Protein AF-A0A0M0JZP9-F1 (afdb_monomer)

Nearest PDB structures (foldseek):
  4ap5-assembly1_B  TM=8.165E-01  e=2.211E-08  Homo sapiens
  5foe-assembly2_B  TM=8.211E-01  e=1.640E-07  Caenorhabditis elegans
  5foe-assembly1_A  TM=8.297E-01  e=2.628E-07  Caenorhabditis elegans
  8ay1-assembly1_B  TM=7.987E-01  e=5.331E-07  Caenorhabditis elegans
  8ay1-assembly1_A  TM=7.915E-01  e=1.217E-06  Caenorhabditis elegans

Structure (mmCIF, N/CA/C/O backbone):
data_AF-A0A0M0JZP9-F1
#
_entry.id   AF-A0A0M0JZP9-F1
#
loop_
_atom_site.group_PDB
_atom_site.id
_atom_site.type_symbol
_atom_site.label_atom_id
_atom_site.label_alt_id
_atom_site.label_comp_id
_atom_site.label_asym_id
_atom_site.label_entity_id
_atom_site.label_seq_id
_atom_site.pdbx_PDB_ins_code
_atom_site.Cartn_x
_atom_site.Cartn_y
_atom_site.Cartn_z
_atom_site.occupancy
_atom_site.B_iso_or_equiv
_atom_site.auth_seq_id
_atom_site.auth_comp_id
_atom_site.auth_asym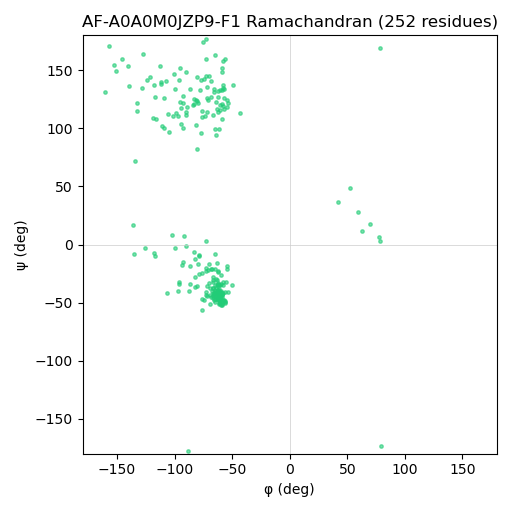_id
_atom_site.auth_atom_id
_atom_site.pdbx_PDB_model_num
ATOM 1 N N . MET A 1 1 ? 23.031 -32.223 2.947 1.00 37.47 1 MET A N 1
ATOM 2 C CA . MET A 1 1 ? 22.361 -30.912 3.063 1.00 37.47 1 MET A CA 1
ATOM 3 C C . MET A 1 1 ? 23.431 -29.845 2.935 1.00 37.47 1 MET A C 1
ATOM 5 O O . MET A 1 1 ? 24.138 -29.594 3.901 1.00 37.47 1 MET A O 1
ATOM 9 N N . GLY A 1 2 ? 23.662 -29.349 1.719 1.00 40.22 2 GLY A N 1
ATOM 10 C CA . GLY A 1 2 ? 24.644 -28.291 1.484 1.00 40.22 2 GLY A CA 1
ATOM 11 C C . GLY A 1 2 ? 24.007 -26.953 1.821 1.00 40.22 2 GLY A C 1
ATOM 12 O O . GLY A 1 2 ? 22.941 -26.652 1.296 1.00 40.22 2 GLY A O 1
ATOM 13 N N . ALA A 1 3 ? 24.622 -26.188 2.720 1.00 44.50 3 ALA A N 1
ATOM 14 C CA . ALA A 1 3 ? 24.249 -24.799 2.924 1.00 44.50 3 ALA A CA 1
ATOM 15 C C . ALA A 1 3 ? 24.463 -24.061 1.596 1.00 44.50 3 ALA A C 1
ATOM 17 O O . ALA A 1 3 ? 25.593 -24.004 1.105 1.00 44.50 3 ALA A O 1
ATOM 18 N N . GLU A 1 4 ? 23.393 -23.546 0.991 1.00 45.16 4 GLU A N 1
ATOM 19 C CA . GLU A 1 4 ? 23.525 -22.589 -0.102 1.00 45.16 4 GLU A CA 1
ATOM 20 C C . GLU A 1 4 ? 24.297 -21.390 0.447 1.00 45.16 4 GLU A C 1
ATOM 22 O O . GLU A 1 4 ? 23.814 -20.639 1.295 1.00 45.16 4 GLU A O 1
ATOM 27 N N . LEU A 1 5 ? 25.552 -21.262 0.017 1.00 46.66 5 LEU A N 1
ATOM 28 C CA . LEU A 1 5 ? 26.384 -20.104 0.297 1.00 46.66 5 LEU A CA 1
ATOM 29 C C . LEU A 1 5 ? 25.731 -18.906 -0.391 1.00 46.66 5 LEU A C 1
ATOM 31 O O . LEU A 1 5 ? 25.952 -18.657 -1.575 1.00 46.66 5 LEU A O 1
ATOM 35 N N . GLN A 1 6 ? 24.906 -18.175 0.355 1.00 45.84 6 GLN A N 1
ATOM 36 C CA . GLN A 1 6 ? 24.329 -16.928 -0.112 1.00 45.84 6 GLN A CA 1
ATOM 37 C C . GLN A 1 6 ? 25.470 -15.923 -0.307 1.00 45.84 6 GLN A C 1
ATOM 39 O O . GLN A 1 6 ? 25.984 -15.331 0.641 1.00 45.84 6 GLN A O 1
ATOM 44 N N . ARG A 1 7 ? 25.907 -15.759 -1.556 1.00 53.06 7 ARG A N 1
ATOM 45 C CA . ARG A 1 7 ? 26.827 -14.696 -1.957 1.00 53.06 7 ARG A CA 1
ATOM 46 C C . ARG A 1 7 ? 25.996 -13.492 -2.377 1.00 53.06 7 ARG A C 1
ATOM 48 O O . ARG A 1 7 ? 25.306 -13.543 -3.389 1.00 53.06 7 ARG A O 1
ATOM 55 N N . SER A 1 8 ? 26.059 -12.424 -1.590 1.00 51.00 8 SER A N 1
ATOM 56 C CA . SER A 1 8 ? 25.568 -11.111 -2.008 1.00 51.00 8 SER A CA 1
ATOM 57 C C . SER A 1 8 ? 26.682 -10.391 -2.759 1.00 51.00 8 SER A C 1
ATOM 59 O O . SER A 1 8 ? 27.829 -10.395 -2.308 1.00 51.00 8 SER A O 1
ATOM 61 N N . LEU A 1 9 ? 26.358 -9.801 -3.906 1.00 60.09 9 LEU A N 1
ATOM 62 C CA . LEU A 1 9 ? 27.294 -9.030 -4.709 1.00 60.09 9 LEU A CA 1
ATOM 63 C C . LEU A 1 9 ? 26.637 -7.710 -5.116 1.00 60.09 9 LEU A C 1
ATOM 65 O O . LEU A 1 9 ? 25.582 -7.699 -5.748 1.00 60.09 9 LEU A O 1
ATOM 69 N N . THR A 1 10 ? 27.274 -6.605 -4.736 1.00 60.38 10 THR A N 1
ATOM 70 C CA . THR A 1 10 ? 26.847 -5.252 -5.096 1.00 60.38 10 THR A CA 1
ATOM 71 C C . THR A 1 10 ? 27.566 -4.827 -6.368 1.00 60.38 10 THR A C 1
ATOM 73 O O . THR A 1 10 ? 28.789 -4.920 -6.455 1.00 60.38 10 THR A O 1
ATOM 76 N N . LEU A 1 11 ? 26.797 -4.371 -7.354 1.00 65.88 11 LEU A N 1
ATOM 77 C CA . LEU A 1 11 ? 27.301 -3.842 -8.615 1.00 65.88 11 LEU A CA 1
ATOM 78 C C . LEU A 1 11 ? 27.071 -2.334 -8.660 1.00 65.88 11 LEU A C 1
ATOM 80 O O . LEU A 1 11 ? 25.931 -1.890 -8.553 1.00 65.88 11 LEU A O 1
ATOM 84 N N . ASP A 1 12 ? 28.128 -1.563 -8.906 1.00 72.75 12 ASP A N 1
ATOM 85 C CA . ASP A 1 12 ? 28.018 -0.106 -9.081 1.00 72.75 12 ASP A CA 1
ATOM 86 C C . ASP A 1 12 ? 27.380 0.272 -10.431 1.00 72.75 12 ASP A C 1
ATOM 88 O O . ASP A 1 12 ? 26.882 1.381 -10.617 1.00 72.75 12 ASP A O 1
ATOM 92 N N . ARG A 1 13 ? 27.394 -0.657 -11.399 1.00 65.75 13 ARG A N 1
ATOM 93 C CA . ARG A 1 13 ? 26.749 -0.529 -12.712 1.00 65.75 13 ARG A CA 1
ATOM 94 C C . ARG A 1 13 ? 26.360 -1.902 -13.278 1.00 65.75 13 ARG A C 1
ATOM 96 O O . ARG A 1 13 ? 27.025 -2.887 -12.956 1.00 65.75 13 ARG A O 1
ATOM 103 N N . PRO A 1 14 ? 25.348 -1.989 -14.163 1.00 64.06 14 PRO A N 1
ATOM 104 C CA . PRO A 1 14 ? 25.022 -3.234 -14.854 1.00 64.06 14 PRO A CA 1
ATOM 105 C C . PRO A 1 14 ? 26.220 -3.768 -15.650 1.00 64.06 14 PRO A C 1
ATOM 107 O O . PRO A 1 14 ? 26.897 -2.997 -16.340 1.00 64.06 14 PRO A O 1
ATOM 110 N N . LEU A 1 15 ? 26.451 -5.081 -15.572 1.00 70.94 15 LEU A N 1
ATOM 111 C CA . LEU A 1 15 ? 27.464 -5.771 -16.372 1.00 70.94 15 LEU A CA 1
ATOM 112 C C . LEU A 1 15 ? 27.006 -5.846 -17.831 1.00 70.94 15 LEU A C 1
ATOM 114 O O . LEU A 1 15 ? 25.847 -6.153 -18.112 1.00 70.94 15 LEU A O 1
ATOM 118 N N . ARG A 1 16 ? 27.913 -5.566 -18.766 1.00 69.44 16 ARG A N 1
ATOM 119 C CA . ARG A 1 16 ? 27.642 -5.535 -20.205 1.00 69.44 16 ARG A CA 1
ATOM 120 C C . ARG A 1 16 ? 28.488 -6.571 -20.936 1.00 69.44 16 ARG A C 1
ATOM 122 O O . ARG A 1 16 ? 29.688 -6.395 -21.129 1.00 69.44 16 ARG A O 1
ATOM 129 N N . GLY A 1 17 ? 27.822 -7.623 -21.402 1.00 60.53 17 GLY A N 1
ATOM 130 C CA . GLY A 1 17 ? 28.430 -8.673 -22.213 1.00 60.53 17 GLY A CA 1
ATOM 131 C C . GLY A 1 17 ? 29.252 -9.691 -21.416 1.00 60.53 17 GLY A C 1
ATOM 132 O O . GLY A 1 17 ? 29.550 -9.526 -20.234 1.00 60.53 17 GLY A O 1
ATOM 133 N N . GLU A 1 18 ? 29.624 -10.766 -22.105 1.00 66.00 18 GLU A N 1
ATOM 134 C CA . GLU A 1 18 ? 30.277 -11.955 -21.542 1.00 66.00 18 GLU A CA 1
ATOM 135 C C . GLU A 1 18 ? 31.597 -11.646 -20.822 1.00 66.00 18 GLU A C 1
ATOM 137 O O . GLU A 1 18 ? 31.903 -12.242 -19.790 1.00 66.00 18 GLU A O 1
ATOM 142 N N . ARG A 1 19 ? 32.356 -10.660 -21.318 1.00 75.38 19 ARG A N 1
ATOM 143 C CA . ARG A 1 19 ? 33.648 -10.262 -20.745 1.00 75.38 19 ARG A CA 1
ATOM 144 C C . ARG A 1 19 ? 33.516 -9.688 -19.334 1.00 75.38 19 ARG A C 1
ATOM 146 O O . ARG A 1 19 ? 34.314 -10.033 -18.468 1.00 75.38 19 ARG A O 1
ATOM 153 N N . GLU A 1 20 ? 32.537 -8.811 -19.103 1.00 79.62 20 GLU A N 1
ATOM 154 C CA . GLU A 1 20 ? 32.333 -8.197 -17.783 1.00 79.62 20 GLU A CA 1
ATOM 155 C C . GLU A 1 20 ? 31.769 -9.211 -16.777 1.00 79.62 20 GLU A C 1
ATOM 157 O O . GLU A 1 20 ? 32.167 -9.211 -15.614 1.00 79.62 20 GLU A O 1
ATOM 162 N N . ILE A 1 21 ? 30.906 -10.123 -17.237 1.00 71.44 21 I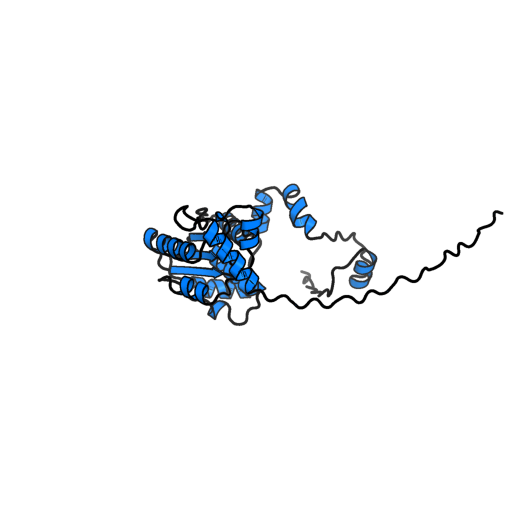LE A N 1
ATOM 163 C CA . ILE A 1 21 ? 30.366 -11.223 -16.425 1.00 71.44 21 ILE A CA 1
ATOM 164 C C . ILE A 1 21 ? 31.490 -12.180 -16.009 1.00 71.44 21 ILE A C 1
ATOM 166 O O . ILE A 1 21 ? 31.641 -12.473 -14.822 1.00 71.44 21 ILE A O 1
ATOM 170 N N . SER A 1 22 ? 32.322 -12.610 -16.959 1.00 72.88 22 SER A N 1
ATOM 171 C CA . SER A 1 22 ? 33.405 -13.568 -16.702 1.00 72.88 22 SER A CA 1
ATOM 172 C C . SER A 1 22 ? 34.496 -12.994 -15.795 1.00 72.88 22 SER A C 1
ATOM 174 O O . SER A 1 22 ? 35.078 -13.710 -14.985 1.00 72.88 22 SER A O 1
ATOM 176 N N . ALA A 1 23 ? 34.755 -11.684 -15.873 1.00 76.81 23 ALA A N 1
ATOM 177 C CA . ALA A 1 23 ? 35.702 -11.015 -14.981 1.00 76.81 23 ALA A CA 1
ATOM 178 C C . ALA A 1 23 ? 35.261 -11.046 -13.507 1.00 76.81 23 ALA A C 1
ATOM 180 O O . ALA A 1 23 ? 36.110 -11.052 -12.617 1.00 76.81 23 ALA A O 1
ATOM 181 N N . LEU A 1 24 ? 33.950 -11.067 -13.245 1.00 74.31 24 LEU A N 1
ATOM 182 C CA . LEU A 1 24 ? 33.404 -10.992 -11.892 1.00 74.31 24 LEU A CA 1
ATOM 183 C C . LEU A 1 24 ? 33.048 -12.361 -11.304 1.00 74.31 24 LEU A C 1
ATOM 185 O O . LEU A 1 24 ? 33.283 -12.611 -10.123 1.00 74.31 24 LEU A O 1
ATOM 189 N N . PHE A 1 25 ? 32.486 -13.246 -12.125 1.00 70.62 25 PHE A N 1
ATOM 190 C CA . PHE A 1 25 ? 32.030 -14.572 -11.704 1.00 70.62 25 PHE A CA 1
ATOM 191 C C . PHE A 1 25 ? 33.028 -15.691 -12.037 1.00 70.62 25 PHE A C 1
ATOM 193 O O . PHE A 1 25 ? 32.817 -16.836 -11.634 1.00 70.62 25 PHE A O 1
ATOM 200 N N . GLY A 1 26 ? 34.136 -15.360 -12.708 1.00 70.19 26 GLY A N 1
ATOM 201 C CA . GLY A 1 26 ? 35.088 -16.324 -13.245 1.00 70.19 26 GLY A CA 1
ATOM 202 C C . GLY A 1 26 ? 34.607 -16.932 -14.562 1.00 70.19 26 GLY A C 1
ATOM 203 O O . GLY A 1 26 ? 33.600 -16.516 -15.129 1.00 70.19 26 GLY A O 1
ATOM 204 N N . ASP A 1 27 ? 35.348 -17.927 -15.043 1.00 66.88 27 ASP A N 1
ATOM 205 C CA . ASP A 1 27 ? 35.034 -18.668 -16.264 1.00 66.88 27 ASP A CA 1
ATOM 206 C C . ASP A 1 27 ? 33.675 -19.367 -16.100 1.00 66.88 27 ASP A C 1
ATOM 208 O O . ASP A 1 27 ? 33.560 -20.388 -15.405 1.00 66.88 27 ASP A O 1
ATOM 212 N N . VAL A 1 28 ? 32.608 -18.774 -16.650 1.00 61.81 28 VAL A N 1
ATOM 213 C CA . VAL A 1 28 ? 31.267 -19.312 -16.444 1.00 61.81 28 VAL A CA 1
ATOM 214 C C . VAL A 1 28 ? 31.089 -20.523 -17.350 1.00 61.81 28 VAL A C 1
ATOM 216 O O . VAL A 1 28 ? 30.738 -20.422 -18.518 1.00 61.81 28 VAL A O 1
ATOM 219 N N . ARG A 1 29 ? 31.318 -21.711 -16.790 1.00 60.12 29 ARG A N 1
ATOM 220 C CA . ARG A 1 29 ? 31.205 -22.992 -17.511 1.00 60.12 29 ARG A CA 1
ATOM 221 C C . ARG A 1 29 ? 29.785 -23.329 -17.983 1.00 60.12 29 ARG A C 1
ATOM 223 O O . ARG A 1 29 ? 29.600 -24.329 -18.671 1.00 60.12 29 ARG A O 1
ATOM 230 N N . GLN A 1 30 ? 28.787 -22.549 -17.576 1.00 58.19 30 GLN A N 1
ATOM 231 C CA . GLN A 1 30 ? 27.392 -22.700 -17.973 1.00 58.19 30 GLN A CA 1
ATOM 232 C C . GLN A 1 30 ? 26.904 -21.389 -18.598 1.00 58.19 30 GLN A C 1
ATOM 234 O O . GLN A 1 30 ? 27.276 -20.322 -18.112 1.00 58.19 30 GLN A O 1
ATOM 239 N N . PRO A 1 31 ? 26.075 -21.440 -19.653 1.00 62.28 31 PRO A N 1
ATOM 240 C CA . PRO A 1 31 ? 25.566 -20.234 -20.292 1.00 62.28 31 PRO A CA 1
ATOM 241 C C . PRO A 1 31 ? 24.757 -19.395 -19.289 1.00 62.28 31 PRO A C 1
ATOM 243 O O . PRO A 1 31 ? 23.755 -19.862 -18.747 1.00 62.28 31 PRO A O 1
ATOM 246 N N . VAL A 1 32 ? 25.190 -18.153 -19.043 1.00 63.72 32 VAL A N 1
ATOM 247 C CA . VAL A 1 32 ? 24.439 -17.175 -18.238 1.00 63.72 32 VAL A CA 1
ATOM 248 C C . VAL A 1 32 ? 23.509 -16.404 -19.154 1.00 63.72 32 VAL A C 1
ATOM 250 O O . VAL A 1 32 ? 23.963 -15.676 -20.036 1.00 63.72 32 VAL A O 1
ATOM 253 N N . LEU A 1 33 ? 22.206 -16.508 -18.908 1.00 64.81 33 LEU A N 1
ATOM 254 C CA . LEU A 1 33 ? 21.232 -15.619 -19.522 1.00 64.81 33 LEU A CA 1
ATOM 255 C C . LEU A 1 33 ? 20.991 -14.429 -18.587 1.00 64.81 33 LEU A C 1
ATOM 257 O O . LEU A 1 33 ? 20.268 -14.535 -17.599 1.00 64.81 33 LEU A O 1
ATOM 261 N N . ALA A 1 34 ? 21.625 -13.298 -18.891 1.00 65.19 34 ALA A N 1
ATOM 262 C CA . ALA A 1 34 ? 21.358 -12.030 -18.223 1.00 65.19 34 ALA A CA 1
ATOM 263 C C . ALA A 1 34 ? 20.256 -11.290 -18.987 1.00 65.19 34 ALA A C 1
ATOM 265 O O . ALA A 1 34 ? 20.443 -10.902 -20.140 1.00 65.19 34 ALA A O 1
ATOM 266 N N . LEU A 1 35 ? 19.103 -11.121 -18.348 1.00 68.88 35 LEU A N 1
ATOM 267 C CA . LEU A 1 35 ? 17.942 -10.444 -18.920 1.00 68.88 35 LEU A CA 1
ATOM 268 C C . LEU A 1 35 ? 17.777 -9.085 -18.251 1.00 68.88 35 LEU A C 1
ATOM 270 O O . LEU A 1 35 ? 17.993 -8.944 -17.046 1.00 68.88 35 LEU A O 1
ATOM 274 N N . ASP A 1 36 ? 17.409 -8.084 -19.038 1.00 68.31 36 ASP A N 1
ATOM 275 C CA . ASP A 1 36 ? 17.115 -6.752 -18.533 1.00 68.31 36 ASP A CA 1
ATOM 276 C C . ASP A 1 36 ? 15.635 -6.626 -18.123 1.00 68.31 36 ASP A C 1
ATOM 278 O O . ASP A 1 36 ? 14.837 -7.566 -18.200 1.00 68.31 36 ASP A O 1
ATOM 282 N N . HIS A 1 37 ? 15.246 -5.429 -17.684 1.00 64.44 37 HIS A N 1
ATOM 283 C CA . HIS A 1 37 ? 13.864 -5.138 -17.302 1.00 64.44 37 HIS A CA 1
ATOM 284 C C . HIS A 1 37 ? 12.871 -5.360 -18.461 1.00 64.44 37 HIS A C 1
ATOM 286 O O . HIS A 1 37 ? 11.701 -5.665 -18.217 1.00 64.44 37 HIS A O 1
ATOM 292 N N . THR A 1 38 ? 13.317 -5.241 -19.712 1.00 62.81 38 THR A N 1
ATOM 293 C CA . THR A 1 38 ? 12.478 -5.402 -20.905 1.00 62.81 38 THR A CA 1
ATOM 294 C C . THR A 1 38 ? 11.910 -6.815 -20.997 1.00 62.81 38 THR A C 1
ATOM 296 O O . THR A 1 38 ? 10.752 -6.995 -21.372 1.00 62.81 38 THR A O 1
ATOM 299 N N . PHE A 1 39 ? 12.672 -7.827 -20.572 1.00 69.62 39 PHE A N 1
ATOM 300 C CA . PHE A 1 39 ? 12.158 -9.193 -20.493 1.00 69.62 39 PHE A CA 1
ATOM 301 C C . PHE A 1 39 ? 10.966 -9.298 -19.530 1.00 69.62 39 PHE A C 1
ATOM 303 O O . PHE A 1 39 ? 9.935 -9.874 -19.878 1.00 69.62 39 PHE A O 1
ATOM 310 N N . ASN A 1 40 ? 11.067 -8.686 -18.347 1.00 65.06 40 ASN A N 1
ATOM 311 C CA . ASN A 1 40 ? 9.998 -8.726 -17.347 1.00 65.06 40 ASN A CA 1
ATOM 312 C C . ASN A 1 40 ? 8.720 -8.011 -17.810 1.00 65.06 40 ASN A C 1
ATOM 314 O O . ASN A 1 40 ? 7.623 -8.447 -17.468 1.00 65.06 40 ASN A O 1
ATOM 318 N N . THR A 1 41 ? 8.837 -6.923 -18.575 1.00 64.50 41 THR A N 1
ATOM 319 C CA . THR A 1 41 ? 7.670 -6.144 -19.022 1.00 64.50 41 THR A CA 1
ATOM 320 C C . THR A 1 41 ? 7.040 -6.669 -20.302 1.00 64.50 41 THR A C 1
ATOM 322 O O . THR A 1 41 ? 5.824 -6.571 -20.448 1.00 64.50 41 THR A O 1
ATOM 325 N N . VAL A 1 42 ? 7.837 -7.217 -21.221 1.00 69.19 42 VAL A N 1
ATOM 326 C CA . VAL A 1 42 ? 7.375 -7.577 -22.570 1.00 69.19 42 VAL A CA 1
ATOM 327 C C . VAL A 1 42 ? 7.225 -9.086 -22.745 1.00 69.19 42 VAL A C 1
ATOM 329 O O . VAL A 1 42 ? 6.252 -9.535 -23.344 1.00 69.19 42 VAL A O 1
ATOM 332 N N . ALA A 1 43 ? 8.165 -9.876 -22.223 1.00 69.19 43 ALA A N 1
ATOM 333 C CA . ALA A 1 43 ? 8.214 -11.318 -22.469 1.00 69.19 43 ALA A CA 1
ATOM 334 C C . ALA A 1 43 ? 7.549 -12.136 -21.355 1.00 69.19 43 ALA A C 1
ATOM 336 O O . ALA A 1 43 ? 6.904 -13.142 -21.625 1.00 69.19 43 ALA A O 1
ATOM 337 N N . LEU A 1 44 ? 7.631 -11.701 -20.097 1.00 68.75 44 LEU A N 1
ATOM 338 C CA . LEU A 1 44 ? 7.018 -12.427 -18.980 1.00 68.75 44 LEU A CA 1
ATOM 339 C C . LEU A 1 44 ? 5.512 -12.726 -19.187 1.00 68.75 44 LEU A C 1
ATOM 341 O O . LEU A 1 44 ? 5.092 -13.846 -18.886 1.00 68.75 44 LEU A O 1
ATOM 345 N N . PRO A 1 45 ? 4.691 -11.798 -19.733 1.00 69.88 45 PRO A N 1
ATOM 346 C CA . PRO A 1 45 ? 3.277 -12.065 -19.997 1.00 69.88 45 PRO A CA 1
ATOM 347 C C . PRO A 1 45 ? 3.006 -13.090 -21.107 1.00 69.88 45 PRO A C 1
ATOM 349 O O . PRO A 1 45 ? 1.902 -13.633 -21.144 1.00 69.88 45 PRO A O 1
ATOM 352 N N . SER A 1 46 ? 3.963 -13.324 -22.013 1.00 71.94 46 SER A N 1
ATOM 353 C CA . SER A 1 46 ? 3.859 -14.326 -23.083 1.00 71.94 46 SER A CA 1
ATOM 354 C C . SER A 1 46 ? 4.472 -15.676 -22.707 1.00 71.94 46 SER A C 1
ATOM 356 O O . SER A 1 46 ? 4.162 -16.675 -23.348 1.00 71.94 46 SER A O 1
ATOM 358 N N . VAL A 1 47 ? 5.318 -15.709 -21.673 1.00 75.31 47 VAL A N 1
ATOM 359 C CA . VAL A 1 47 ? 5.966 -16.926 -21.162 1.00 75.31 47 VAL A CA 1
ATOM 360 C C . VAL A 1 47 ? 5.104 -17.642 -20.127 1.00 75.31 47 VAL A C 1
ATOM 362 O O . VAL A 1 47 ? 5.043 -18.865 -20.146 1.00 75.31 47 VAL A O 1
ATOM 365 N N . PHE A 1 48 ? 4.446 -16.894 -19.242 1.00 76.19 48 PHE A N 1
ATOM 366 C CA . PHE A 1 48 ? 3.577 -17.456 -18.210 1.00 76.19 48 PHE A CA 1
ATOM 367 C C . PHE A 1 48 ? 2.130 -17.096 -18.480 1.00 76.19 48 PHE A C 1
ATOM 369 O O . PHE A 1 48 ? 1.844 -15.943 -18.809 1.00 76.19 48 PHE A O 1
ATOM 376 N N . ASP A 1 49 ? 1.209 -18.028 -18.264 1.00 82.56 49 ASP A N 1
ATOM 377 C CA . ASP A 1 49 ? -0.215 -17.717 -18.301 1.00 82.56 49 ASP A CA 1
ATOM 378 C C . ASP A 1 49 ? -0.671 -16.910 -17.064 1.00 82.56 49 ASP A C 1
ATOM 380 O O . ASP A 1 49 ? 0.101 -16.569 -16.161 1.00 82.56 49 ASP A O 1
ATOM 384 N N . ALA A 1 50 ? -1.948 -16.522 -17.031 1.00 73.94 50 ALA A N 1
ATOM 385 C CA . ALA A 1 50 ? -2.485 -15.733 -15.924 1.00 73.94 50 ALA A CA 1
ATOM 386 C C . ALA A 1 50 ? -2.452 -16.472 -14.573 1.00 73.94 50 ALA A C 1
ATOM 388 O O . ALA A 1 50 ? -2.222 -15.830 -13.545 1.00 73.94 50 ALA A O 1
ATOM 389 N N . GLY A 1 51 ? -2.658 -17.790 -14.572 1.00 76.62 51 GLY A N 1
ATOM 390 C CA . GLY A 1 51 ? -2.617 -18.628 -13.377 1.00 76.62 51 GLY A CA 1
ATOM 391 C C . GLY A 1 51 ? -1.195 -18.801 -12.852 1.00 76.62 51 GLY A C 1
ATOM 392 O O . GLY A 1 51 ? -0.953 -18.614 -11.662 1.00 76.62 51 GLY A O 1
ATOM 393 N N . GLU A 1 52 ? -0.231 -19.058 -13.732 1.00 82.38 52 GLU A N 1
ATOM 394 C CA . GLU A 1 52 ? 1.187 -19.177 -13.378 1.00 82.38 52 GLU A CA 1
ATOM 395 C C . GLU A 1 52 ? 1.740 -17.870 -12.802 1.00 82.38 52 GLU A C 1
ATOM 397 O O . GLU A 1 52 ? 2.412 -17.871 -11.767 1.00 82.38 52 GLU A O 1
ATOM 402 N N . ARG A 1 53 ? 1.387 -16.721 -13.392 1.00 77.56 53 ARG A N 1
ATOM 403 C CA . ARG A 1 53 ? 1.751 -15.410 -12.828 1.00 77.56 53 ARG A CA 1
ATOM 404 C C . ARG A 1 53 ? 1.126 -15.183 -11.454 1.00 77.56 53 ARG A C 1
ATOM 406 O O . ARG A 1 53 ? 1.785 -14.626 -10.577 1.00 77.56 53 ARG A O 1
ATOM 413 N N . ALA A 1 54 ? -0.118 -15.612 -11.244 1.00 75.62 54 ALA A N 1
ATOM 414 C CA . ALA A 1 54 ? -0.764 -15.525 -9.937 1.00 75.62 54 ALA A CA 1
ATOM 415 C C . ALA A 1 54 ? -0.060 -16.410 -8.892 1.00 75.62 54 ALA A C 1
ATOM 417 O O . ALA A 1 54 ? 0.141 -15.968 -7.760 1.00 75.62 54 ALA A O 1
ATOM 418 N N . LEU A 1 55 ? 0.388 -17.613 -9.275 1.00 80.75 55 LEU A N 1
ATOM 419 C CA . LEU A 1 55 ? 1.184 -18.491 -8.411 1.00 80.75 55 LEU A CA 1
ATOM 420 C C . LEU A 1 55 ? 2.518 -17.843 -8.024 1.00 80.75 55 LEU A C 1
ATOM 422 O O . LEU A 1 55 ? 2.851 -17.806 -6.838 1.00 80.75 55 LEU A O 1
ATOM 426 N N . LEU A 1 56 ? 3.243 -17.266 -8.986 1.00 82.00 56 LEU A N 1
ATOM 427 C CA . LEU A 1 56 ? 4.492 -16.544 -8.719 1.00 82.00 56 LEU A CA 1
ATOM 428 C C . LEU A 1 56 ? 4.270 -15.362 -7.768 1.00 82.00 56 LEU A C 1
ATOM 430 O O . LEU A 1 56 ? 5.015 -15.201 -6.803 1.00 82.00 56 LEU A O 1
ATOM 434 N N . LEU A 1 57 ? 3.211 -14.577 -7.981 1.00 79.81 57 LEU A N 1
ATOM 435 C CA . LEU A 1 57 ? 2.837 -13.497 -7.067 1.00 79.81 57 LEU A CA 1
ATOM 436 C C . LEU A 1 57 ? 2.510 -14.028 -5.665 1.00 79.81 57 LEU A C 1
ATOM 438 O O . LEU A 1 57 ? 2.979 -13.466 -4.683 1.00 79.81 57 LEU A O 1
ATOM 442 N N . SER A 1 58 ? 1.781 -15.140 -5.542 1.00 80.31 58 SER A N 1
ATOM 443 C CA . SER A 1 58 ? 1.443 -15.727 -4.233 1.00 80.31 58 SER A CA 1
ATOM 444 C C . SER A 1 58 ? 2.672 -16.188 -3.427 1.00 80.31 58 SER A C 1
ATOM 446 O O . SER A 1 58 ? 2.629 -16.260 -2.193 1.00 80.31 58 SER A O 1
ATOM 448 N N . ALA A 1 59 ? 3.781 -16.479 -4.115 1.00 84.88 59 ALA A N 1
ATOM 449 C CA . ALA A 1 59 ? 5.044 -16.861 -3.496 1.00 84.88 59 ALA A CA 1
ATOM 450 C C . ALA A 1 59 ? 5.824 -15.658 -2.942 1.00 84.88 59 ALA A C 1
ATOM 452 O O . ALA A 1 59 ? 6.593 -15.819 -1.990 1.00 84.88 59 ALA A O 1
ATOM 453 N N . LEU A 1 60 ? 5.617 -14.454 -3.488 1.00 88.50 60 LEU A N 1
ATOM 454 C CA . LEU A 1 60 ? 6.282 -13.245 -3.010 1.00 88.50 60 LEU A CA 1
ATOM 455 C C . LEU A 1 60 ? 5.704 -12.828 -1.659 1.00 88.50 60 LEU A C 1
ATOM 457 O O . LEU A 1 60 ? 4.499 -12.649 -1.494 1.00 88.50 60 LEU A O 1
ATOM 461 N N . LYS A 1 61 ? 6.586 -12.663 -0.675 1.00 89.31 61 LYS A N 1
ATOM 462 C CA . LYS A 1 61 ? 6.241 -12.250 0.689 1.00 89.31 61 LYS A CA 1
ATOM 463 C C . LYS A 1 61 ? 7.306 -11.285 1.198 1.00 89.31 61 LYS A C 1
ATOM 465 O O . LYS A 1 61 ? 8.461 -11.408 0.784 1.00 89.31 61 LYS A O 1
ATOM 470 N N . PRO A 1 62 ? 6.980 -10.379 2.138 1.00 92.12 62 PRO A N 1
ATOM 471 C CA . PRO A 1 62 ? 8.002 -9.589 2.803 1.00 92.12 62 PRO A CA 1
ATOM 472 C C . PRO A 1 62 ? 8.986 -10.526 3.496 1.00 92.12 62 PRO A C 1
ATOM 474 O O . PRO A 1 62 ? 8.606 -11.626 3.932 1.00 92.12 62 PRO A O 1
ATOM 477 N N . ASN A 1 63 ? 10.230 -10.073 3.649 1.00 93.69 63 ASN A N 1
ATOM 478 C CA . ASN A 1 63 ? 11.182 -10.769 4.506 1.00 93.69 63 ASN A CA 1
ATOM 479 C C . ASN A 1 63 ? 10.617 -10.912 5.934 1.00 93.69 63 ASN A C 1
ATOM 481 O O . ASN A 1 63 ? 9.695 -10.198 6.339 1.00 93.69 63 ASN A O 1
ATOM 485 N N . GLU A 1 64 ? 11.156 -11.863 6.692 1.00 95.12 64 GLU A N 1
ATOM 486 C CA . GLU A 1 64 ? 10.631 -12.238 8.008 1.00 95.12 64 GLU A CA 1
ATOM 487 C C . GLU A 1 64 ? 10.546 -11.054 8.980 1.00 95.12 64 GLU A C 1
ATOM 489 O O . GLU A 1 64 ? 9.529 -10.875 9.647 1.00 95.12 64 GLU A O 1
ATOM 494 N N . ARG A 1 65 ? 11.563 -10.187 8.981 1.00 95.00 65 ARG A N 1
ATOM 495 C CA . ARG A 1 65 ? 11.633 -8.993 9.829 1.00 95.00 65 ARG A CA 1
ATOM 496 C C . ARG A 1 65 ? 10.487 -8.015 9.549 1.00 95.00 65 ARG A C 1
ATOM 498 O O . ARG A 1 65 ? 9.802 -7.595 10.480 1.00 95.00 65 ARG A O 1
ATOM 505 N N . LEU A 1 66 ? 10.258 -7.667 8.281 1.00 96.31 66 LEU A N 1
ATOM 506 C CA . LEU A 1 66 ? 9.164 -6.769 7.887 1.00 96.31 66 LEU A CA 1
ATOM 507 C C . LEU A 1 66 ? 7.799 -7.407 8.145 1.00 96.31 66 LEU A C 1
ATOM 509 O O . LEU A 1 66 ? 6.875 -6.739 8.599 1.00 96.31 66 LEU A O 1
ATOM 513 N N . ARG A 1 67 ? 7.682 -8.718 7.918 1.00 95.31 67 ARG A N 1
ATOM 514 C CA . ARG A 1 67 ? 6.454 -9.466 8.192 1.00 95.31 67 A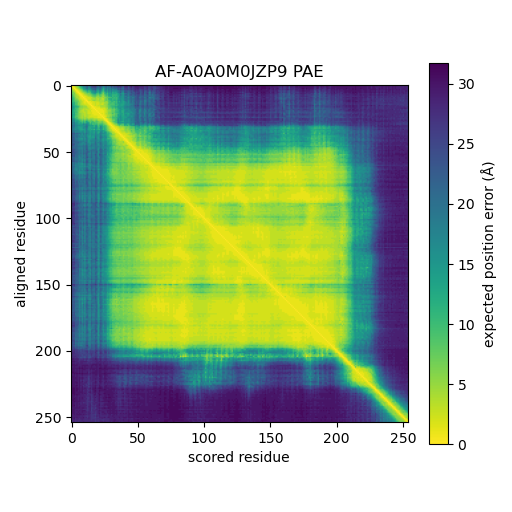RG A CA 1
ATOM 515 C C . ARG A 1 67 ? 6.111 -9.479 9.681 1.00 95.31 67 ARG A C 1
ATOM 517 O O . ARG A 1 67 ? 4.947 -9.311 10.023 1.00 95.31 67 ARG A O 1
ATOM 524 N N . ALA A 1 68 ? 7.101 -9.647 10.557 1.00 95.12 68 ALA A N 1
ATOM 525 C CA . ALA A 1 68 ? 6.905 -9.596 12.003 1.00 95.12 68 ALA A CA 1
ATOM 526 C C . ALA A 1 68 ? 6.425 -8.208 12.456 1.00 95.12 68 ALA A C 1
ATOM 528 O O . ALA A 1 68 ? 5.430 -8.119 13.173 1.00 95.12 68 ALA A O 1
ATOM 529 N N . LYS A 1 69 ? 7.068 -7.134 11.967 1.00 95.12 69 LYS A N 1
ATOM 530 C CA . LYS A 1 69 ? 6.631 -5.749 12.218 1.00 95.12 69 LYS A CA 1
ATOM 531 C C . LYS A 1 69 ? 5.184 -5.520 11.783 1.00 95.12 69 LYS A C 1
ATOM 533 O O . LYS A 1 69 ? 4.375 -5.036 12.570 1.00 95.12 69 LYS A O 1
ATOM 538 N N . LEU A 1 70 ? 4.862 -5.912 10.550 1.00 95.62 70 LEU A N 1
ATOM 539 C CA . LEU A 1 70 ? 3.525 -5.763 9.991 1.00 95.62 70 LEU A CA 1
ATOM 540 C C . LEU A 1 70 ? 2.482 -6.541 10.796 1.00 95.62 70 LEU A C 1
ATOM 542 O O . LEU A 1 70 ? 1.443 -5.989 11.133 1.00 95.62 70 LEU A O 1
ATOM 546 N N . ASN A 1 71 ? 2.744 -7.809 11.116 1.00 94.69 71 ASN A N 1
ATOM 547 C CA . ASN A 1 71 ? 1.792 -8.647 11.842 1.00 94.69 71 ASN A CA 1
ATOM 548 C C . ASN A 1 71 ? 1.533 -8.126 13.260 1.00 94.69 71 ASN A C 1
ATOM 550 O O . ASN A 1 71 ? 0.379 -8.112 13.682 1.00 94.69 71 ASN A O 1
ATOM 554 N N . GLY A 1 72 ? 2.574 -7.670 13.965 1.00 94.31 72 GLY A N 1
ATOM 555 C CA . GLY A 1 72 ? 2.417 -7.039 15.278 1.00 94.31 72 GLY A CA 1
ATOM 556 C C . GLY A 1 72 ? 1.551 -5.784 15.189 1.00 94.31 72 GLY A C 1
ATOM 557 O O . GLY A 1 72 ? 0.540 -5.670 15.874 1.00 94.31 72 GLY A O 1
ATOM 558 N N . PHE A 1 73 ? 1.871 -4.886 14.253 1.00 95.19 73 PHE A N 1
ATOM 559 C CA . PHE A 1 73 ? 1.100 -3.663 14.050 1.00 95.19 73 PHE A CA 1
ATOM 560 C C . PHE A 1 73 ? -0.366 -3.941 13.659 1.00 95.19 73 PHE A C 1
ATOM 562 O O . PHE A 1 73 ? -1.289 -3.442 14.304 1.00 95.19 73 PHE A O 1
ATOM 569 N N . MET A 1 74 ? -0.596 -4.777 12.642 1.00 94.75 74 MET A N 1
ATOM 570 C CA . MET A 1 74 ? -1.936 -5.089 12.133 1.00 94.75 74 MET A CA 1
ATOM 571 C C . MET A 1 74 ? -2.794 -5.870 13.137 1.00 94.75 74 MET A C 1
ATOM 573 O O . MET A 1 74 ? -4.016 -5.754 13.090 1.00 94.75 74 MET A O 1
ATOM 577 N N . GLY A 1 75 ? -2.182 -6.690 13.998 1.00 92.88 75 GLY A N 1
ATOM 578 C CA . GLY A 1 75 ? -2.887 -7.492 14.998 1.00 92.88 75 GLY A CA 1
ATOM 579 C C . GLY A 1 75 ? -3.233 -6.722 16.272 1.00 92.88 75 GLY A C 1
ATOM 580 O O . GLY A 1 75 ? -4.303 -6.929 16.835 1.00 92.88 75 GLY A O 1
ATOM 581 N N . GLU A 1 76 ? -2.352 -5.826 16.718 1.00 91.81 76 GLU A N 1
ATOM 582 C CA . GLU A 1 76 ? -2.507 -5.132 18.002 1.00 91.81 76 GLU A CA 1
ATOM 583 C C . GLU A 1 76 ? -3.162 -3.756 17.868 1.00 91.81 76 GLU A C 1
ATOM 585 O O . GLU A 1 76 ? -3.859 -3.314 18.781 1.00 91.81 76 GLU A O 1
ATOM 590 N N . ARG A 1 77 ? -2.925 -3.055 16.751 1.00 93.06 77 ARG A N 1
ATOM 591 C CA . ARG A 1 77 ? -3.212 -1.615 16.643 1.00 93.06 77 ARG A CA 1
ATOM 592 C C . ARG A 1 77 ? -4.237 -1.224 15.594 1.00 93.06 77 ARG A C 1
ATOM 594 O O . ARG A 1 77 ? -4.609 -0.056 15.557 1.00 93.06 77 ARG A O 1
ATOM 601 N N . VAL A 1 78 ? -4.690 -2.149 14.748 1.00 96.69 78 VAL A N 1
ATOM 602 C CA . VAL A 1 78 ? -5.626 -1.846 13.654 1.00 96.69 78 VAL A CA 1
ATOM 603 C C . VAL A 1 78 ? -7.010 -2.431 13.954 1.00 96.69 78 VAL A C 1
ATOM 605 O O . VAL A 1 78 ? -7.233 -3.624 13.726 1.00 96.69 78 VAL A O 1
ATOM 608 N N . PRO A 1 79 ? -7.971 -1.616 14.435 1.00 97.19 79 PRO A N 1
ATOM 609 C CA . PRO A 1 79 ? -9.349 -2.048 14.633 1.00 97.19 79 PRO A CA 1
ATOM 610 C C . PRO A 1 79 ? -10.000 -2.507 13.325 1.00 97.19 79 PRO A C 1
ATOM 612 O O . PRO A 1 79 ? -9.939 -1.818 12.308 1.00 97.19 79 PRO A O 1
ATOM 615 N N . ARG A 1 80 ? -10.673 -3.656 13.354 1.00 96.38 80 ARG A N 1
ATOM 616 C CA . ARG A 1 80 ? -11.384 -4.231 12.201 1.00 96.38 80 ARG A CA 1
ATOM 617 C C . ARG A 1 80 ? -12.896 -3.955 12.309 1.00 96.38 80 ARG A C 1
ATOM 619 O O . ARG A 1 80 ? -13.411 -3.968 13.427 1.00 96.38 80 ARG A O 1
ATOM 626 N N . PRO A 1 81 ? -13.626 -3.751 11.195 1.00 96.06 81 PRO A N 1
ATOM 627 C CA . PRO A 1 81 ? -13.141 -3.771 9.815 1.00 96.06 81 PRO A CA 1
ATOM 628 C C . PRO A 1 81 ? -12.387 -2.487 9.433 1.00 96.06 81 PRO A C 1
ATOM 630 O O . PRO A 1 81 ? -12.774 -1.388 9.828 1.00 96.06 81 PRO A O 1
ATOM 633 N N . CYS A 1 82 ? -11.319 -2.643 8.654 1.00 96.00 82 CYS A N 1
ATOM 634 C CA . CYS A 1 82 ? -10.370 -1.608 8.258 1.00 96.00 82 CYS A CA 1
ATOM 635 C C . CYS A 1 82 ? -10.355 -1.408 6.735 1.00 96.00 82 CYS A C 1
ATOM 637 O O . CYS A 1 82 ? -10.297 -2.374 5.967 1.00 96.00 82 CYS A O 1
ATOM 639 N N . LEU A 1 83 ? -10.317 -0.146 6.302 1.00 95.50 83 LEU A N 1
ATOM 640 C CA . LEU A 1 83 ? -9.980 0.248 4.929 1.00 95.50 83 LEU A CA 1
ATOM 641 C C . LEU A 1 83 ? -8.504 0.623 4.835 1.00 95.50 83 LEU A C 1
ATOM 643 O O . LEU A 1 83 ? -7.981 1.291 5.715 1.00 95.50 83 LEU A O 1
ATOM 647 N N . ALA A 1 84 ? -7.838 0.258 3.750 1.00 95.56 84 ALA A N 1
ATOM 648 C CA . ALA A 1 84 ? -6.575 0.879 3.375 1.00 95.56 84 ALA A CA 1
ATOM 649 C C . ALA A 1 84 ? -6.746 1.707 2.103 1.00 95.56 84 ALA A C 1
ATOM 651 O O . ALA A 1 84 ? -7.408 1.273 1.159 1.00 95.56 84 ALA A O 1
ATOM 652 N N . ALA A 1 85 ? -6.142 2.889 2.086 1.00 95.50 85 ALA A N 1
ATOM 653 C CA . ALA A 1 85 ? -6.151 3.797 0.956 1.00 95.50 85 ALA A CA 1
ATOM 654 C C . ALA A 1 85 ? -4.728 4.006 0.439 1.00 95.50 85 ALA A C 1
ATOM 656 O O . ALA A 1 85 ? -3.848 4.396 1.205 1.00 95.50 85 ALA A O 1
ATOM 657 N N . HIS A 1 86 ? -4.517 3.791 -0.861 1.00 95.56 86 HIS A N 1
ATOM 658 C CA . HIS A 1 86 ? -3.285 4.191 -1.535 1.00 95.56 86 HIS A CA 1
ATOM 659 C C . HIS A 1 86 ? -3.501 5.482 -2.338 1.00 95.56 86 HIS A C 1
ATOM 661 O O . HIS A 1 86 ? -4.187 5.479 -3.366 1.00 95.56 86 HIS A O 1
ATOM 667 N N . VAL A 1 87 ? -2.895 6.575 -1.870 1.00 94.25 87 VAL A N 1
ATOM 668 C CA . VAL A 1 87 ? -3.016 7.933 -2.424 1.00 94.25 87 VAL A CA 1
ATOM 669 C C . VAL A 1 87 ? -1.684 8.344 -3.061 1.00 94.25 87 VAL A C 1
ATOM 671 O O . VAL A 1 87 ? -0.739 8.706 -2.359 1.00 94.25 87 VAL A O 1
ATOM 674 N N . ARG A 1 88 ? -1.602 8.287 -4.397 1.00 92.81 88 ARG A N 1
ATOM 675 C CA . ARG A 1 88 ? -0.409 8.637 -5.191 1.00 92.81 88 ARG A CA 1
ATOM 676 C C . ARG A 1 88 ? -0.455 10.109 -5.625 1.00 92.81 88 ARG A C 1
ATOM 678 O O . ARG A 1 88 ? -1.382 10.510 -6.327 1.00 92.81 88 ARG A O 1
ATOM 685 N N . ARG A 1 89 ? 0.554 10.902 -5.246 1.00 90.25 89 ARG A N 1
ATOM 686 C CA . ARG A 1 89 ? 0.588 12.372 -5.404 1.00 90.25 89 ARG A CA 1
ATOM 687 C C . ARG A 1 89 ? 1.895 12.967 -5.938 1.00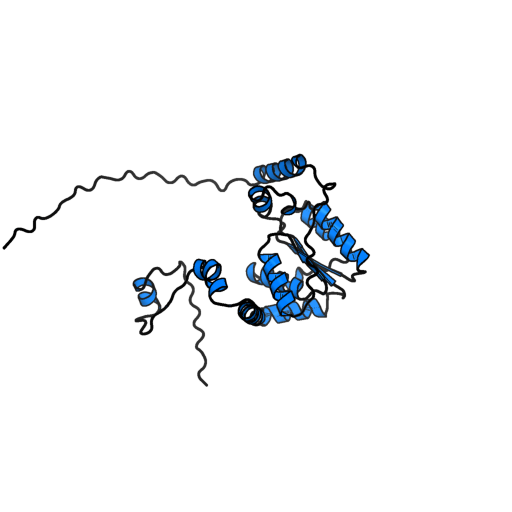 90.25 89 ARG A C 1
ATOM 689 O O . ARG A 1 89 ? 1.918 14.158 -6.193 1.00 90.25 89 ARG A O 1
ATOM 696 N N . THR A 1 90 ? 3.003 12.246 -6.100 1.00 86.25 90 THR A N 1
ATOM 697 C CA . THR A 1 90 ? 4.262 12.932 -6.491 1.00 86.25 90 THR A CA 1
ATOM 698 C C . THR A 1 90 ? 4.330 13.325 -7.970 1.00 86.25 90 THR A C 1
ATOM 700 O O . THR A 1 90 ? 4.531 14.489 -8.306 1.00 86.25 90 THR A O 1
ATOM 703 N N . ASP A 1 91 ? 4.174 12.357 -8.865 1.00 83.69 91 ASP A N 1
ATOM 704 C CA . ASP A 1 91 ? 4.386 12.500 -10.313 1.00 83.69 91 ASP A CA 1
ATOM 705 C C . ASP A 1 91 ? 3.172 12.074 -11.147 1.00 83.69 91 ASP A C 1
ATOM 707 O O . ASP A 1 91 ? 3.171 12.197 -12.370 1.00 83.69 91 ASP A O 1
ATOM 711 N N . HIS A 1 92 ? 2.126 11.586 -10.485 1.00 85.75 92 HIS A N 1
ATOM 712 C CA . HIS A 1 92 ? 0.994 10.924 -11.129 1.00 85.75 92 HIS A CA 1
ATOM 713 C C . HIS A 1 92 ? 0.103 11.878 -11.938 1.00 85.75 92 HIS A C 1
ATOM 715 O O . HIS A 1 92 ? -0.594 11.447 -12.853 1.00 85.75 92 HIS A O 1
ATOM 721 N N . TRP A 1 93 ? 0.216 13.188 -11.701 1.00 82.69 93 TRP A N 1
ATOM 722 C CA . TRP A 1 93 ? -0.387 14.226 -12.542 1.00 82.69 93 TRP A CA 1
ATOM 723 C C . TRP A 1 93 ? 0.083 14.136 -13.999 1.00 82.69 93 TRP A C 1
ATOM 725 O O . TRP A 1 93 ? -0.705 14.375 -14.908 1.00 82.69 93 TRP A O 1
ATOM 735 N N . ARG A 1 94 ? 1.327 13.695 -14.242 1.00 86.25 94 ARG A N 1
ATOM 736 C CA . ARG A 1 94 ? 1.863 13.503 -15.599 1.00 86.25 94 ARG A CA 1
ATOM 737 C C . ARG A 1 94 ? 1.087 12.449 -16.376 1.00 86.25 94 ARG A C 1
ATOM 739 O O . ARG A 1 94 ? 0.933 12.572 -17.586 1.00 86.25 94 ARG A O 1
ATOM 746 N N . LEU A 1 95 ? 0.591 11.413 -15.693 1.00 84.88 95 LEU A N 1
ATOM 747 C CA . LEU A 1 95 ? -0.255 10.406 -16.328 1.00 84.88 95 LEU A CA 1
ATOM 748 C C . LEU A 1 95 ? -1.600 11.013 -16.731 1.00 84.88 95 LEU A C 1
ATOM 750 O O . LEU A 1 95 ? -2.082 10.731 -17.821 1.00 84.88 95 LEU A O 1
ATOM 754 N N . SER A 1 96 ? -2.179 11.875 -15.892 1.00 83.38 96 SER A N 1
ATOM 755 C CA . SER A 1 96 ? -3.403 12.599 -16.250 1.00 83.38 96 SER A CA 1
ATOM 756 C C . SER A 1 96 ? -3.219 13.467 -17.495 1.00 83.38 96 SER A C 1
ATOM 758 O O . SER A 1 96 ? -4.071 13.428 -18.383 1.00 83.38 96 SER A O 1
ATOM 760 N N . GLU A 1 97 ? -2.093 14.175 -17.613 1.00 85.25 97 GLU A N 1
ATOM 761 C CA . GLU A 1 97 ? -1.781 14.964 -18.810 1.00 85.25 97 GLU A CA 1
ATOM 762 C C . GLU A 1 97 ? -1.571 14.091 -20.047 1.00 85.25 97 GLU A C 1
ATOM 764 O O . GLU A 1 97 ? -2.162 14.358 -21.092 1.00 85.25 97 GLU A O 1
ATOM 769 N N . LEU A 1 98 ? -0.773 13.025 -19.921 1.00 88.25 98 LEU A N 1
ATOM 770 C CA . LEU A 1 98 ? -0.488 12.094 -21.014 1.00 88.25 98 LEU A CA 1
ATOM 771 C C . LEU A 1 98 ? -1.765 11.436 -21.550 1.00 88.25 98 LEU A C 1
ATOM 773 O O . LEU A 1 98 ? -1.917 11.265 -22.757 1.00 88.25 98 LEU A O 1
ATOM 777 N N . MET A 1 99 ? -2.675 11.067 -20.649 1.00 85.81 99 MET A N 1
ATOM 778 C CA . MET A 1 99 ? -3.944 10.429 -20.994 1.00 85.81 99 MET A CA 1
ATOM 779 C C . MET A 1 99 ? -5.023 11.437 -21.410 1.00 85.81 99 MET A C 1
ATOM 781 O O . MET A 1 99 ? -6.061 11.024 -21.924 1.00 85.81 99 MET A O 1
ATOM 785 N N . GLY A 1 100 ? -4.812 12.738 -21.175 1.00 85.12 100 GLY A N 1
ATOM 786 C CA . GLY A 1 100 ? -5.831 13.770 -21.372 1.00 85.12 100 GLY A CA 1
ATOM 787 C C . GLY A 1 100 ? -7.090 13.541 -20.529 1.00 85.12 100 GLY A C 1
ATOM 788 O O . GLY A 1 100 ? -8.182 13.930 -20.935 1.00 85.12 100 GLY A O 1
ATOM 789 N N . ASP A 1 101 ? -6.953 12.878 -19.379 1.00 82.44 101 ASP A N 1
ATOM 790 C CA . ASP A 1 101 ? -8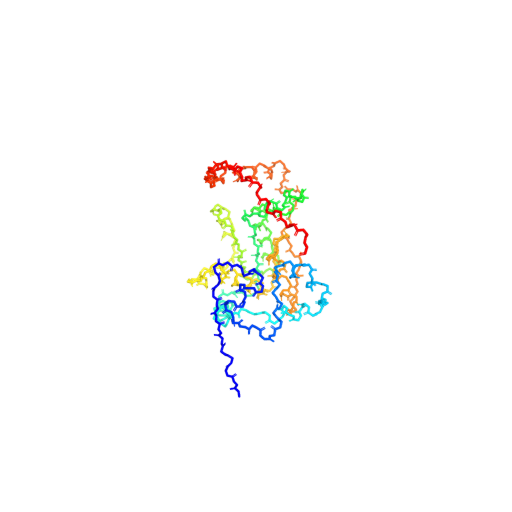.069 12.449 -18.539 1.00 82.44 101 ASP A CA 1
ATOM 791 C C . ASP A 1 101 ? -7.793 12.822 -17.083 1.00 82.44 101 ASP A C 1
ATOM 793 O O . ASP A 1 101 ? -6.863 12.326 -16.437 1.00 82.44 101 ASP A O 1
ATOM 797 N N . ILE A 1 102 ? -8.622 13.724 -16.558 1.00 78.25 102 ILE A N 1
ATOM 798 C CA . ILE A 1 102 ? -8.464 14.259 -15.209 1.00 78.25 102 ILE A CA 1
ATOM 799 C C . ILE A 1 102 ? -8.718 13.209 -14.126 1.00 78.25 102 ILE A C 1
ATOM 801 O O . ILE A 1 102 ? -8.192 13.330 -13.027 1.00 78.25 102 ILE A O 1
ATOM 805 N N . ARG A 1 103 ? -9.436 12.119 -14.432 1.00 80.69 103 ARG A N 1
ATOM 806 C CA . ARG A 1 103 ? -9.738 11.041 -13.471 1.00 80.69 103 ARG A CA 1
ATOM 807 C C . ARG A 1 103 ? -8.492 10.307 -12.974 1.00 80.69 103 ARG A C 1
ATOM 809 O O . ARG A 1 103 ? -8.566 9.601 -11.973 1.00 80.69 103 ARG A O 1
ATOM 816 N N . PHE A 1 104 ? -7.355 10.453 -13.656 1.00 82.94 104 PHE A N 1
ATOM 817 C CA . PHE A 1 104 ? -6.065 9.956 -13.175 1.00 82.94 104 PHE A CA 1
ATOM 818 C C . PHE A 1 104 ? -5.439 10.863 -12.109 1.00 82.94 104 PHE A C 1
ATOM 820 O O . PHE A 1 104 ? -4.471 10.456 -11.481 1.00 82.94 104 PHE A O 1
ATOM 827 N N . TRP A 1 105 ? -5.989 12.052 -11.851 1.00 86.44 105 TRP A N 1
ATOM 828 C CA . TRP A 1 105 ? -5.494 12.993 -10.849 1.00 86.44 105 TRP A CA 1
ATOM 829 C C . TRP A 1 105 ? -6.617 13.587 -9.974 1.00 86.44 105 TRP A C 1
ATOM 831 O O . TRP A 1 105 ? -6.949 14.768 -10.101 1.00 86.44 105 TRP A O 1
ATOM 841 N N . PRO A 1 106 ? -7.205 12.792 -9.056 1.00 83.69 106 PRO A N 1
ATOM 842 C CA . PRO A 1 106 ? -8.193 13.294 -8.103 1.00 83.69 106 PRO A CA 1
ATOM 843 C C . PRO A 1 106 ? -7.651 14.416 -7.209 1.00 83.69 106 PRO A C 1
ATOM 845 O O . PRO A 1 106 ? -6.463 14.443 -6.867 1.00 83.69 106 PRO A O 1
ATOM 848 N N . THR A 1 107 ? -8.532 15.336 -6.810 1.00 88.06 107 THR A N 1
ATOM 849 C CA . THR A 1 107 ? -8.214 16.405 -5.851 1.00 88.06 107 THR A CA 1
ATOM 850 C C . THR A 1 107 ? -8.068 15.857 -4.438 1.00 88.06 107 THR A C 1
ATOM 852 O O . THR A 1 107 ? -8.576 14.779 -4.113 1.00 88.06 107 THR A O 1
ATOM 855 N N . ILE A 1 108 ? -7.384 16.607 -3.569 1.00 90.62 108 ILE A N 1
ATOM 856 C CA . ILE A 1 108 ? -7.223 16.209 -2.169 1.00 90.62 108 ILE A CA 1
ATOM 857 C C . ILE A 1 108 ? -8.569 16.164 -1.441 1.00 90.62 108 ILE A C 1
ATOM 859 O O . ILE A 1 108 ? -8.831 15.233 -0.681 1.00 90.62 108 ILE A O 1
ATOM 863 N N . GLU A 1 109 ? -9.462 17.098 -1.756 1.00 90.31 109 GLU A N 1
ATOM 864 C CA . GLU A 1 109 ? -10.842 17.135 -1.283 1.00 90.31 109 GLU A CA 1
ATOM 865 C C . GLU A 1 109 ? -11.610 15.897 -1.753 1.00 90.31 109 GLU A C 1
ATOM 867 O O . GLU A 1 109 ? -12.313 15.273 -0.958 1.00 90.31 109 GLU A O 1
ATOM 872 N N . GLY A 1 110 ? -11.414 15.488 -3.012 1.00 88.56 110 GLY A N 1
ATOM 873 C CA . GLY A 1 110 ? -11.986 14.268 -3.572 1.00 88.56 110 GLY A CA 1
ATOM 874 C C . GLY A 1 110 ? -11.529 13.011 -2.827 1.00 88.56 110 GLY A C 1
ATOM 875 O O . GLY A 1 110 ? -12.367 12.182 -2.464 1.00 88.56 110 GLY A O 1
ATOM 876 N N . PHE A 1 111 ? -10.227 12.885 -2.533 1.00 91.31 111 PHE A N 1
ATOM 877 C CA . PHE A 1 111 ? -9.697 11.786 -1.714 1.00 91.31 111 PHE A CA 1
ATOM 878 C C . PHE A 1 111 ? -10.320 11.786 -0.310 1.00 91.31 111 PHE A C 1
ATOM 880 O O . PHE A 1 111 ? -10.858 10.768 0.129 1.00 91.31 111 PHE A O 1
ATOM 887 N N . VAL A 1 112 ? -10.288 12.930 0.382 1.00 93.50 112 VAL A N 1
ATOM 888 C CA . VAL A 1 112 ? -10.814 13.088 1.749 1.00 93.50 112 VAL A CA 1
ATOM 889 C C . VAL A 1 112 ? -12.296 12.729 1.820 1.00 93.50 112 VAL A C 1
ATOM 891 O O . VAL A 1 112 ? -12.704 11.937 2.676 1.00 93.50 112 VAL A O 1
ATOM 894 N N . ARG A 1 113 ? -13.095 13.260 0.890 1.00 91.62 113 ARG A N 1
ATOM 895 C CA . ARG A 1 113 ? -14.530 12.990 0.783 1.00 91.62 113 ARG A CA 1
ATOM 896 C C . ARG A 1 113 ? -14.791 11.500 0.593 1.00 91.62 113 ARG A C 1
ATOM 898 O O . ARG A 1 113 ? -15.559 10.918 1.356 1.00 91.62 113 ARG A O 1
ATOM 905 N N . GLN A 1 114 ? -14.132 10.871 -0.378 1.00 91.31 114 GLN A N 1
ATOM 906 C CA . GLN A 1 114 ? -14.368 9.466 -0.710 1.00 91.31 114 GLN A CA 1
ATOM 907 C C . GLN A 1 114 ? -13.946 8.515 0.409 1.00 91.31 114 GLN A C 1
ATOM 909 O O . GLN A 1 114 ? -14.718 7.622 0.756 1.00 91.31 114 GLN A O 1
ATOM 914 N N . ILE A 1 115 ? -12.777 8.716 1.026 1.00 93.25 115 ILE A N 1
ATOM 915 C CA . ILE A 1 115 ? -12.351 7.907 2.179 1.00 93.25 115 ILE A CA 1
ATOM 916 C C . ILE A 1 115 ? -13.361 8.073 3.320 1.00 93.25 115 ILE A C 1
ATOM 918 O O . ILE A 1 115 ? -13.878 7.079 3.829 1.00 93.25 115 ILE A O 1
ATOM 922 N N . GLY A 1 116 ? -13.708 9.314 3.679 1.00 93.56 116 GLY A N 1
ATOM 923 C CA . GLY A 1 116 ? -14.665 9.593 4.751 1.00 93.56 116 GLY A CA 1
ATOM 924 C C . GLY A 1 116 ? -16.068 9.034 4.481 1.00 93.56 116 GLY A C 1
ATOM 925 O O . GLY A 1 116 ? -16.756 8.584 5.400 1.00 93.56 116 GLY A O 1
ATOM 926 N N . GLU A 1 117 ? -16.518 9.022 3.226 1.00 92.12 117 GLU A N 1
ATOM 927 C CA . GLU A 1 117 ? -17.758 8.359 2.823 1.00 92.12 117 GLU A CA 1
ATOM 928 C C . GLU A 1 117 ? -17.676 6.838 2.964 1.00 92.12 117 GLU A C 1
ATOM 930 O O . GLU A 1 117 ? -18.602 6.248 3.519 1.00 92.12 117 GLU A O 1
ATOM 935 N N . GLN A 1 118 ? -16.593 6.197 2.514 1.00 91.38 118 GLN A N 1
ATOM 936 C CA . GLN A 1 118 ? -16.424 4.745 2.644 1.00 91.38 118 GLN A CA 1
ATOM 937 C C . GLN A 1 118 ? -16.383 4.317 4.112 1.00 91.38 118 GLN A C 1
ATOM 939 O O . GLN A 1 118 ? -17.081 3.376 4.495 1.00 91.38 118 GLN A O 1
ATOM 944 N N . VAL A 1 119 ? -15.637 5.052 4.939 1.00 92.81 119 VAL A N 1
ATOM 945 C CA . VAL A 1 119 ? -15.543 4.834 6.387 1.00 92.81 119 VAL A CA 1
ATOM 946 C C . VAL A 1 119 ? -16.929 4.876 7.040 1.00 92.81 119 VAL A C 1
ATOM 948 O O . VAL A 1 119 ? -17.319 3.925 7.722 1.00 92.81 119 VAL A O 1
ATOM 951 N N . ARG A 1 120 ? -17.735 5.909 6.751 1.00 93.75 120 ARG A N 1
ATOM 952 C CA . ARG A 1 120 ? -19.100 6.034 7.292 1.00 93.75 120 ARG A CA 1
ATOM 953 C C . ARG A 1 120 ? -20.069 4.994 6.731 1.00 93.75 120 ARG A C 1
ATOM 955 O O . ARG A 1 120 ? -20.755 4.323 7.501 1.00 93.75 120 ARG A O 1
ATOM 962 N N . ARG A 1 121 ? -20.147 4.847 5.401 1.00 92.62 121 ARG A N 1
ATOM 963 C CA . ARG A 1 121 ? -21.119 3.964 4.724 1.00 92.62 121 ARG A CA 1
ATOM 964 C C . ARG A 1 121 ? -20.917 2.501 5.110 1.00 92.62 121 ARG A C 1
ATOM 966 O O . ARG A 1 121 ? -21.896 1.793 5.326 1.00 92.62 121 ARG A O 1
ATOM 973 N N . ARG A 1 122 ? -19.662 2.061 5.232 1.00 90.88 122 ARG A N 1
ATOM 974 C CA . ARG A 1 122 ? -19.312 0.678 5.592 1.00 90.88 122 ARG A CA 1
ATOM 975 C C . ARG A 1 122 ? -19.177 0.453 7.098 1.00 90.88 122 ARG A C 1
ATOM 977 O O . ARG A 1 122 ? -18.932 -0.679 7.501 1.00 90.88 122 ARG A O 1
ATOM 984 N N . ARG A 1 123 ? -19.363 1.498 7.919 1.00 94.75 123 ARG A N 1
ATOM 985 C CA . ARG A 1 123 ? -19.208 1.460 9.385 1.00 94.75 123 ARG A CA 1
ATOM 986 C C . ARG A 1 123 ? -17.851 0.881 9.793 1.00 94.75 123 ARG A C 1
ATOM 988 O O . ARG A 1 123 ? -17.775 -0.042 10.603 1.00 94.75 123 ARG A O 1
ATOM 995 N N . LEU A 1 124 ? -16.792 1.390 9.171 1.00 95.69 124 LEU A N 1
ATOM 996 C CA . LEU A 1 124 ? -15.438 0.920 9.431 1.00 95.69 124 LEU A CA 1
ATOM 997 C C . LEU A 1 124 ? -14.987 1.344 10.826 1.00 95.69 124 LEU A C 1
ATOM 999 O O . LEU A 1 124 ? -15.350 2.412 11.310 1.00 95.69 124 LEU A O 1
ATOM 1003 N N . ALA A 1 125 ? -14.206 0.484 11.472 1.00 97.62 125 ALA A N 1
ATOM 1004 C CA . ALA A 1 125 ? -13.616 0.787 12.769 1.00 97.62 125 ALA A CA 1
ATOM 1005 C C . ALA A 1 125 ? -12.341 1.624 12.618 1.00 97.62 125 ALA A C 1
ATOM 1007 O O . ALA A 1 125 ? -11.980 2.369 13.527 1.00 97.62 125 ALA A O 1
ATOM 1008 N N . SER A 1 126 ? -11.652 1.482 11.482 1.00 97.75 126 SER A N 1
ATOM 1009 C CA . SER A 1 126 ? -10.439 2.233 11.196 1.00 97.75 126 SER A CA 1
ATOM 1010 C C . SER A 1 126 ? -10.123 2.351 9.708 1.00 97.75 126 SER A C 1
ATOM 1012 O O . SER A 1 126 ? -10.730 1.680 8.862 1.00 97.75 126 SER A O 1
ATOM 1014 N N . TRP A 1 127 ? -9.137 3.191 9.390 1.00 97.12 127 TRP A N 1
ATOM 1015 C CA . TRP A 1 127 ? -8.499 3.179 8.081 1.00 97.12 127 TRP A CA 1
ATOM 1016 C C . TRP A 1 127 ? -6.996 3.515 8.119 1.00 97.12 127 TRP A C 1
ATOM 1018 O O . TRP A 1 127 ? -6.501 4.113 9.076 1.00 97.12 127 TRP A O 1
ATOM 1028 N N . LEU A 1 128 ? -6.275 3.114 7.066 1.00 97.25 128 LEU A N 1
ATOM 1029 C CA . LEU A 1 128 ? -4.823 3.261 6.883 1.00 97.25 128 LEU A CA 1
ATOM 1030 C C . LEU A 1 128 ? -4.502 4.061 5.611 1.00 97.25 128 LEU A C 1
ATOM 1032 O O . LEU A 1 128 ? -5.174 3.889 4.592 1.00 97.25 128 LEU A O 1
ATOM 1036 N N . LEU A 1 129 ? -3.445 4.879 5.652 1.00 96.62 129 LEU A N 1
ATOM 1037 C CA . LEU A 1 129 ? -2.999 5.730 4.544 1.00 96.62 129 LEU A CA 1
ATOM 1038 C C . LEU A 1 129 ? -1.607 5.336 4.039 1.00 96.62 129 LEU A C 1
ATOM 1040 O O . LEU A 1 129 ? -0.621 5.689 4.675 1.00 96.62 129 LEU A O 1
ATOM 1044 N N . ALA A 1 130 ? -1.529 4.731 2.854 1.00 95.94 130 ALA A N 1
ATOM 1045 C CA . ALA A 1 130 ? -0.287 4.612 2.095 1.00 95.94 130 ALA A CA 1
ATOM 1046 C C . ALA A 1 130 ? -0.193 5.776 1.100 1.00 95.94 130 ALA A C 1
ATOM 1048 O O . ALA A 1 130 ? -1.038 5.913 0.212 1.00 95.94 130 ALA A O 1
ATOM 1049 N N . THR A 1 131 ? 0.816 6.635 1.231 1.00 95.25 131 THR A N 1
ATOM 1050 C CA . THR A 1 131 ? 0.964 7.795 0.343 1.00 95.25 131 THR A CA 1
ATOM 1051 C C . THR A 1 131 ? 2.413 8.212 0.159 1.00 95.25 131 THR A C 1
ATOM 1053 O O . THR A 1 131 ? 3.236 8.093 1.061 1.00 95.25 131 THR A O 1
ATOM 1056 N N . ASP A 1 132 ? 2.711 8.755 -1.016 1.00 93.81 132 ASP A N 1
ATOM 1057 C CA . ASP A 1 132 ? 3.963 9.444 -1.310 1.00 93.81 132 ASP A CA 1
ATOM 1058 C C . ASP A 1 132 ? 3.819 10.979 -1.291 1.00 93.81 132 ASP A C 1
ATOM 1060 O O . ASP A 1 132 ? 4.756 11.683 -1.672 1.00 93.81 132 ASP A O 1
ATOM 1064 N N . CYS A 1 133 ? 2.664 11.509 -0.865 1.00 93.19 133 CYS A N 1
ATOM 1065 C CA . CYS A 1 133 ? 2.406 12.944 -0.791 1.00 93.19 133 CYS A CA 1
ATOM 1066 C C . CYS A 1 133 ? 3.434 13.654 0.104 1.00 93.19 133 CYS A C 1
ATOM 1068 O O . CYS A 1 133 ? 3.754 13.201 1.201 1.00 93.19 133 CYS A O 1
ATOM 1070 N N . ARG A 1 134 ? 3.950 14.790 -0.378 1.00 91.50 134 ARG A N 1
ATOM 1071 C CA . ARG A 1 134 ? 4.933 15.628 0.334 1.00 91.50 134 ARG A CA 1
ATOM 1072 C C . ARG A 1 134 ? 4.412 17.023 0.659 1.00 91.50 134 ARG A C 1
ATOM 1074 O O . ARG A 1 134 ? 5.079 17.752 1.384 1.00 91.50 134 ARG A O 1
ATOM 1081 N N . GLU A 1 135 ? 3.259 17.401 0.112 1.00 93.88 135 GLU A N 1
ATOM 1082 C CA . GLU A 1 135 ? 2.662 18.718 0.318 1.00 93.88 135 GLU A CA 1
ATOM 1083 C C . GLU A 1 135 ? 2.025 18.774 1.721 1.00 93.88 135 GLU A C 1
ATOM 1085 O O . GLU A 1 135 ? 1.073 18.033 1.989 1.00 93.88 135 GLU A O 1
ATOM 1090 N N . PRO A 1 136 ? 2.526 19.619 2.648 1.00 94.31 136 PRO A N 1
ATOM 1091 C CA . PRO A 1 136 ? 2.074 19.601 4.040 1.00 94.31 136 PRO A CA 1
ATOM 1092 C C . PRO A 1 136 ? 0.582 19.895 4.213 1.00 94.31 136 PRO A C 1
ATOM 1094 O O . PRO A 1 136 ? -0.055 19.343 5.112 1.00 94.31 136 PRO A O 1
ATOM 1097 N N . SER A 1 137 ? 0.020 20.764 3.368 1.00 94.88 137 SER A N 1
ATOM 1098 C CA . SER A 1 137 ? -1.406 21.099 3.405 1.00 94.88 137 SER A CA 1
ATOM 1099 C C . SER A 1 137 ? -2.288 19.903 3.026 1.00 94.88 137 SER A C 1
ATOM 1101 O O . SER A 1 137 ? -3.273 19.624 3.713 1.00 94.88 137 SER A O 1
ATOM 1103 N N . GLU A 1 138 ? -1.884 19.139 2.010 1.00 94.44 138 GLU A N 1
ATOM 1104 C CA . GLU A 1 138 ? -2.580 17.928 1.574 1.00 94.44 138 GLU A CA 1
ATOM 1105 C C . GLU A 1 138 ? -2.481 16.797 2.603 1.00 94.44 138 GLU A C 1
ATOM 1107 O O . GLU A 1 138 ? -3.489 16.181 2.954 1.00 94.44 138 GLU A O 1
ATOM 1112 N N . LEU A 1 139 ? -1.282 16.559 3.147 1.00 94.69 139 LEU A N 1
ATOM 1113 C CA . LEU A 1 139 ? -1.078 15.572 4.211 1.00 94.69 139 LEU A CA 1
ATOM 1114 C C . LEU A 1 139 ? -1.934 15.890 5.435 1.00 94.69 139 LEU A C 1
ATOM 1116 O O . LEU A 1 139 ? -2.567 14.997 5.997 1.00 94.69 139 LEU A O 1
ATOM 1120 N N . LYS A 1 140 ? -2.008 17.168 5.826 1.00 96.06 140 LYS A N 1
ATOM 1121 C CA . LYS A 1 140 ? -2.866 17.605 6.931 1.00 96.06 140 LYS A CA 1
ATOM 1122 C C . LYS A 1 140 ? -4.337 17.276 6.666 1.00 96.06 140 LYS A C 1
ATOM 1124 O O . LYS A 1 140 ? -5.015 16.823 7.585 1.00 96.06 140 LYS A O 1
ATOM 1129 N N . ALA A 1 141 ? -4.819 17.480 5.440 1.00 96.25 141 ALA A N 1
ATOM 1130 C CA . ALA A 1 141 ? -6.196 17.167 5.066 1.00 96.25 141 ALA A CA 1
ATOM 1131 C C . ALA A 1 141 ? -6.482 15.656 5.144 1.00 96.25 141 ALA A C 1
ATOM 1133 O O . ALA A 1 141 ? -7.459 15.250 5.770 1.00 96.25 141 ALA A O 1
ATOM 1134 N N . LEU A 1 142 ? -5.593 14.817 4.601 1.00 94.94 142 LEU A N 1
ATOM 1135 C CA . LEU A 1 142 ? -5.709 13.354 4.698 1.00 94.94 142 LEU A CA 1
ATOM 1136 C C . LEU A 1 142 ? -5.646 12.868 6.149 1.00 94.94 142 LEU A C 1
ATOM 1138 O O . LEU A 1 142 ? -6.380 11.966 6.544 1.00 94.94 142 LEU A O 1
ATOM 1142 N N . HIS A 1 143 ? -4.782 13.475 6.962 1.00 95.25 143 HIS A N 1
ATOM 1143 C CA . HIS A 1 143 ? -4.603 13.088 8.356 1.00 95.25 143 HIS A CA 1
ATOM 1144 C C . HIS A 1 143 ? -5.779 13.467 9.256 1.00 95.25 143 HIS A C 1
ATOM 1146 O O . HIS A 1 143 ? -5.930 12.857 10.316 1.00 95.25 143 HIS A O 1
ATOM 1152 N N . ALA A 1 144 ? -6.590 14.443 8.841 1.00 95.75 144 ALA A N 1
ATOM 1153 C CA . ALA A 1 144 ? -7.744 14.934 9.585 1.00 95.75 144 ALA A CA 1
ATOM 1154 C C . ALA A 1 144 ? -8.987 14.033 9.471 1.00 95.75 144 ALA A C 1
ATOM 1156 O O . ALA A 1 144 ? -9.954 14.253 10.198 1.00 95.75 144 ALA A O 1
ATOM 1157 N N . ILE A 1 145 ? -8.986 13.032 8.585 1.00 95.00 145 ILE A N 1
ATOM 1158 C CA . ILE A 1 145 ? -10.105 12.091 8.465 1.00 95.00 145 ILE A CA 1
ATOM 1159 C C . ILE A 1 145 ? -10.156 11.217 9.723 1.00 95.00 145 ILE A C 1
ATOM 1161 O O . ILE A 1 145 ? -9.166 10.585 10.103 1.00 95.00 145 ILE A O 1
ATOM 1165 N N . GLU A 1 146 ? -11.326 11.164 10.357 1.00 93.50 146 GLU A N 1
ATOM 1166 C CA . GLU A 1 146 ? -11.551 10.406 11.587 1.00 93.50 146 GLU A CA 1
ATOM 1167 C C . GLU A 1 146 ? -11.235 8.910 11.429 1.00 93.50 146 GLU A C 1
ATOM 1169 O O . GLU A 1 146 ? -11.240 8.360 10.327 1.00 93.50 146 GLU A O 1
ATOM 1174 N N . GLN A 1 147 ? -10.965 8.240 12.556 1.00 95.38 147 GLN A N 1
ATOM 1175 C CA . GLN A 1 147 ? -10.683 6.796 12.628 1.00 95.38 147 GLN A CA 1
ATOM 1176 C C . GLN A 1 147 ? -9.422 6.351 11.861 1.00 95.38 147 GLN A C 1
ATOM 1178 O O . GLN A 1 147 ? -9.183 5.151 11.698 1.00 95.38 147 GLN A O 1
ATOM 1183 N N . ARG A 1 148 ? -8.581 7.294 11.416 1.00 96.94 148 ARG A N 1
ATOM 1184 C CA . ARG A 1 148 ? -7.269 6.972 10.852 1.00 96.94 148 ARG A CA 1
ATOM 1185 C C . ARG A 1 148 ? -6.374 6.371 11.927 1.00 96.94 148 ARG A C 1
ATOM 1187 O O . ARG A 1 148 ? -6.253 6.925 13.019 1.00 96.94 148 ARG A O 1
ATOM 1194 N N . VAL A 1 149 ? -5.700 5.279 11.593 1.00 96.62 149 VAL A N 1
ATOM 1195 C CA . VAL A 1 149 ? -4.664 4.697 12.445 1.00 96.62 149 VAL A CA 1
ATOM 1196 C C . VAL A 1 149 ? -3.308 5.218 11.990 1.00 96.62 149 VAL A C 1
ATOM 1198 O O . VAL A 1 149 ? -2.916 5.048 10.836 1.00 96.62 149 VAL A O 1
ATOM 1201 N N . GLU A 1 150 ? -2.591 5.847 12.916 1.00 92.31 150 GLU A N 1
ATOM 1202 C CA . GLU A 1 150 ? -1.202 6.244 12.710 1.00 92.31 150 GLU A CA 1
ATOM 1203 C C . GLU A 1 150 ? -0.266 5.053 12.863 1.00 92.31 150 GLU A C 1
ATOM 1205 O O . GLU A 1 150 ? -0.348 4.299 13.835 1.00 92.31 150 GLU A O 1
ATOM 1210 N N . TYR A 1 151 ? 0.653 4.904 11.913 1.00 87.94 151 TYR A N 1
ATOM 1211 C CA . TYR A 1 151 ? 1.572 3.769 11.892 1.00 87.94 151 TYR A CA 1
ATOM 1212 C C . TYR A 1 151 ? 3.018 4.141 11.581 1.00 87.94 151 TYR A C 1
ATOM 1214 O O . TYR A 1 151 ? 3.840 3.265 11.318 1.00 87.94 151 TYR A O 1
ATOM 1222 N N . SER A 1 152 ? 3.360 5.424 11.709 1.00 86.19 152 SER A N 1
ATOM 1223 C CA . SER A 1 152 ? 4.738 5.925 11.618 1.00 86.19 152 SER A CA 1
ATOM 1224 C C . SER A 1 152 ? 5.716 5.139 12.502 1.00 86.19 152 SER A C 1
ATOM 1226 O O . SER A 1 152 ? 6.842 4.872 12.089 1.00 86.19 152 SER A O 1
ATOM 1228 N N . GLU A 1 153 ? 5.274 4.664 13.671 1.00 86.12 153 GLU A N 1
ATOM 1229 C CA . GLU A 1 153 ? 6.068 3.789 14.541 1.00 86.12 153 GLU A CA 1
ATOM 1230 C C . GLU A 1 153 ? 6.513 2.491 13.844 1.00 86.12 153 GLU A C 1
ATOM 1232 O O . GLU A 1 153 ? 7.681 2.116 13.961 1.00 86.12 153 GLU A O 1
ATOM 1237 N N . MET A 1 154 ? 5.637 1.841 13.063 1.00 90.88 154 MET A N 1
ATOM 1238 C CA . MET A 1 154 ? 5.966 0.621 12.305 1.00 90.88 154 MET A CA 1
ATOM 1239 C C . MET A 1 154 ? 7.108 0.872 11.308 1.00 90.88 154 MET A C 1
ATOM 1241 O O . MET A 1 154 ? 7.951 -0.005 11.088 1.00 90.88 154 MET A O 1
ATOM 1245 N N . LEU A 1 155 ? 7.154 2.082 10.750 1.00 92.06 155 LEU A N 1
ATOM 1246 C CA . LEU A 1 155 ? 8.114 2.516 9.734 1.00 92.06 155 LEU A CA 1
ATOM 1247 C C . LEU A 1 155 ? 9.453 2.985 10.332 1.00 92.06 155 LEU A C 1
ATOM 1249 O O . LEU A 1 155 ? 10.408 3.245 9.604 1.00 92.06 155 LEU A O 1
ATOM 1253 N N . THR A 1 156 ? 9.556 3.084 11.660 1.00 91.31 156 THR A N 1
ATOM 1254 C CA . THR A 1 156 ? 10.749 3.624 12.322 1.00 91.31 156 THR A CA 1
ATOM 1255 C C . THR A 1 156 ? 11.983 2.767 12.033 1.00 91.31 156 THR A C 1
ATOM 1257 O O . THR A 1 156 ? 11.987 1.552 12.271 1.00 91.31 156 THR A O 1
ATOM 1260 N N . GLY A 1 157 ? 13.045 3.424 11.555 1.00 91.12 157 GLY A N 1
ATOM 1261 C CA . GLY A 1 157 ? 14.333 2.802 11.232 1.00 91.12 157 GLY A CA 1
ATOM 1262 C C . GLY A 1 157 ? 14.366 2.041 9.904 1.00 91.12 157 GLY A C 1
ATOM 1263 O O . GLY A 1 157 ? 15.363 1.380 9.627 1.00 91.12 157 GLY A O 1
ATOM 1264 N N . GLU A 1 158 ? 13.306 2.114 9.097 1.00 95.31 158 GLU A N 1
ATOM 1265 C CA . GLU A 1 158 ? 13.262 1.501 7.769 1.00 95.31 158 GLU A CA 1
ATOM 1266 C C . GLU A 1 158 ? 13.755 2.450 6.676 1.00 95.31 158 GLU A C 1
ATOM 1268 O O . GLU A 1 158 ? 13.564 3.664 6.741 1.00 95.31 158 GLU A O 1
ATOM 1273 N N . ASP A 1 159 ? 14.363 1.880 5.635 1.00 94.94 159 ASP A N 1
ATOM 1274 C CA . ASP A 1 159 ? 14.626 2.609 4.399 1.00 94.94 159 ASP A CA 1
ATOM 1275 C C . ASP A 1 159 ? 13.338 2.792 3.568 1.00 94.94 159 ASP A C 1
ATOM 1277 O O . ASP A 1 159 ? 12.261 2.274 3.891 1.00 94.94 159 ASP A O 1
ATOM 1281 N N . GLY A 1 160 ? 13.437 3.551 2.473 1.00 91.75 160 GLY A N 1
ATOM 1282 C CA . GLY A 1 160 ? 12.290 3.835 1.609 1.00 91.75 160 GLY A CA 1
ATOM 1283 C C . GLY A 1 160 ? 11.696 2.595 0.930 1.00 91.75 160 GLY A C 1
ATOM 1284 O O . GLY A 1 160 ? 10.489 2.549 0.702 1.00 91.75 160 GLY A O 1
ATOM 1285 N N . VAL A 1 161 ? 12.505 1.569 0.643 1.00 93.19 161 VAL A N 1
ATOM 1286 C CA . VAL A 1 161 ? 12.031 0.325 0.017 1.00 93.19 161 VAL A CA 1
ATOM 1287 C C . VAL A 1 161 ? 11.265 -0.506 1.038 1.00 93.19 161 VAL A C 1
ATOM 1289 O O . VAL A 1 161 ? 10.153 -0.953 0.765 1.00 93.19 161 VAL A O 1
ATOM 1292 N N . ALA A 1 162 ? 11.826 -0.680 2.230 1.00 95.62 162 ALA A N 1
ATOM 1293 C CA . ALA A 1 162 ? 11.179 -1.367 3.335 1.00 95.62 162 ALA A CA 1
ATOM 1294 C C . ALA A 1 162 ? 9.873 -0.674 3.749 1.00 95.62 162 ALA A C 1
ATOM 1296 O O . ALA A 1 162 ? 8.870 -1.356 3.951 1.00 95.62 162 ALA A O 1
ATOM 1297 N N . THR A 1 163 ? 9.854 0.662 3.782 1.00 95.25 163 THR A N 1
ATOM 1298 C CA . THR A 1 163 ? 8.640 1.462 4.010 1.00 95.25 163 THR A CA 1
ATOM 1299 C C . THR A 1 163 ? 7.575 1.167 2.956 1.00 95.25 163 THR A C 1
ATOM 1301 O O . THR A 1 163 ? 6.464 0.771 3.300 1.00 95.25 163 THR A O 1
ATOM 1304 N N . ALA A 1 164 ? 7.935 1.235 1.670 1.00 94.94 164 ALA A N 1
ATOM 1305 C CA . ALA A 1 164 ? 7.010 0.938 0.581 1.00 94.94 164 ALA A CA 1
ATOM 1306 C C . ALA A 1 164 ? 6.507 -0.517 0.609 1.00 94.94 164 ALA A C 1
ATOM 1308 O O . ALA A 1 164 ? 5.367 -0.783 0.236 1.00 94.94 164 ALA A O 1
ATOM 1309 N N . VAL A 1 165 ? 7.318 -1.479 1.057 1.00 96.12 165 VAL A N 1
ATOM 1310 C CA . VAL A 1 165 ? 6.866 -2.865 1.253 1.00 96.12 165 VAL A CA 1
ATOM 1311 C C . VAL A 1 165 ? 5.882 -2.954 2.423 1.00 96.12 165 VAL A C 1
ATOM 1313 O O . VAL A 1 165 ? 4.853 -3.614 2.294 1.00 96.12 165 VAL A O 1
ATOM 1316 N N . LEU A 1 166 ? 6.147 -2.292 3.549 1.00 96.94 166 LEU A N 1
ATOM 1317 C CA . LEU A 1 166 ? 5.236 -2.288 4.698 1.00 96.94 166 LEU A CA 1
ATOM 1318 C C . LEU A 1 166 ? 3.881 -1.657 4.350 1.00 96.94 166 LEU A C 1
ATOM 1320 O O . LEU A 1 166 ? 2.852 -2.266 4.637 1.00 96.94 166 LEU A O 1
ATOM 1324 N N . ASP A 1 167 ? 3.878 -0.512 3.666 1.00 96.12 167 ASP A N 1
ATOM 1325 C CA . ASP A 1 167 ? 2.664 0.151 3.172 1.00 96.12 167 ASP A CA 1
ATOM 1326 C C . ASP A 1 167 ? 1.840 -0.769 2.262 1.00 96.12 167 ASP A C 1
ATOM 1328 O O . ASP A 1 167 ? 0.632 -0.946 2.453 1.00 96.12 167 ASP A O 1
ATOM 1332 N N . MET A 1 168 ? 2.505 -1.418 1.300 1.00 96.12 168 MET A N 1
ATOM 1333 C CA . MET A 1 168 ? 1.863 -2.309 0.334 1.00 96.12 168 MET A CA 1
ATOM 1334 C C . MET A 1 168 ? 1.184 -3.462 1.063 1.00 96.12 168 MET A C 1
ATOM 1336 O O . MET A 1 168 ? 0.020 -3.773 0.814 1.00 96.12 168 MET A O 1
ATOM 1340 N N . TRP A 1 169 ? 1.901 -4.095 1.989 1.00 95.81 169 TRP A N 1
ATOM 1341 C CA . TRP A 1 169 ? 1.399 -5.266 2.693 1.00 95.81 169 TRP A CA 1
ATOM 1342 C C . TRP A 1 169 ? 0.379 -4.930 3.784 1.00 95.81 169 TRP A C 1
ATOM 1344 O O . TRP A 1 169 ? -0.507 -5.750 4.037 1.00 95.81 169 TRP A O 1
ATOM 1354 N N . ALA A 1 170 ? 0.400 -3.719 4.343 1.00 95.56 170 ALA A N 1
ATOM 1355 C CA . ALA A 1 170 ? -0.702 -3.192 5.145 1.00 95.56 170 ALA A CA 1
ATOM 1356 C C . ALA A 1 170 ? -1.976 -3.035 4.296 1.00 95.56 170 ALA A C 1
ATOM 1358 O O . ALA A 1 170 ? -3.045 -3.511 4.691 1.00 95.56 170 ALA A O 1
ATOM 1359 N N . CYS A 1 171 ? -1.854 -2.488 3.079 1.00 95.38 171 CYS A N 1
ATOM 1360 C CA . CYS A 1 171 ? -2.972 -2.377 2.138 1.00 95.38 171 CYS A CA 1
ATOM 1361 C C . CYS A 1 171 ? -3.524 -3.741 1.700 1.00 95.38 171 CYS A C 1
ATOM 1363 O O . CYS A 1 171 ? -4.740 -3.959 1.650 1.00 95.38 171 CYS A O 1
ATOM 1365 N N . ILE A 1 172 ? -2.633 -4.700 1.434 1.00 94.25 172 ILE A N 1
ATOM 1366 C CA . ILE A 1 172 ? -3.017 -6.083 1.140 1.00 94.25 172 ILE A CA 1
ATOM 1367 C C . ILE A 1 172 ? -3.740 -6.692 2.347 1.00 94.25 172 ILE A C 1
ATOM 1369 O O . ILE A 1 172 ? -4.744 -7.378 2.172 1.00 94.25 172 ILE A O 1
ATOM 1373 N N . GLY A 1 173 ? -3.275 -6.422 3.571 1.00 93.50 173 GLY A N 1
ATOM 1374 C CA . GLY A 1 173 ? -3.779 -6.968 4.834 1.00 93.50 173 GLY A CA 1
ATOM 1375 C C . GLY A 1 173 ? -5.138 -6.432 5.308 1.00 93.50 173 GLY A C 1
ATOM 1376 O O . GLY A 1 173 ? -5.828 -7.144 6.050 1.00 93.50 173 GLY A O 1
ATOM 1377 N N . ALA A 1 174 ? -5.551 -5.246 4.860 1.00 94.62 174 ALA A N 1
ATOM 1378 C CA . ALA A 1 174 ? -6.834 -4.626 5.206 1.00 94.62 174 ALA A CA 1
ATOM 1379 C C . ALA A 1 174 ? -8.051 -5.412 4.679 1.00 94.62 174 ALA A C 1
ATOM 1381 O O . ALA A 1 174 ? -7.922 -6.273 3.795 1.00 94.62 174 ALA A O 1
ATOM 1382 N N . ASP A 1 175 ? -9.235 -5.129 5.225 1.00 93.88 175 ASP A N 1
ATOM 1383 C CA . ASP A 1 175 ? -10.491 -5.762 4.799 1.00 93.88 175 ASP A CA 1
ATOM 1384 C C . ASP A 1 175 ? -10.950 -5.158 3.474 1.00 93.88 175 ASP A C 1
ATOM 1386 O O . ASP A 1 175 ? -11.177 -5.878 2.503 1.00 93.88 175 ASP A O 1
ATOM 1390 N N . PHE A 1 176 ? -10.932 -3.828 3.396 1.00 93.25 176 PHE A N 1
ATOM 1391 C CA . PHE A 1 176 ? -11.249 -3.062 2.196 1.00 93.25 176 PHE A CA 1
ATOM 1392 C C . PHE A 1 176 ? -10.016 -2.336 1.666 1.00 93.25 176 PHE A C 1
ATOM 1394 O O . PHE A 1 176 ? -9.100 -2.006 2.422 1.00 93.25 176 PHE A O 1
ATOM 1401 N N . PHE A 1 177 ? -10.001 -2.067 0.363 1.00 94.31 177 PHE A N 1
ATOM 1402 C CA . PHE A 1 177 ? -8.926 -1.328 -0.287 1.00 94.31 177 PHE A CA 1
ATOM 1403 C C . PHE A 1 177 ? -9.490 -0.351 -1.319 1.00 94.31 177 PHE A C 1
ATOM 1405 O O . PHE A 1 177 ? -10.384 -0.716 -2.082 1.00 94.31 177 PHE A O 1
ATOM 1412 N N . VAL A 1 178 ? -8.955 0.870 -1.327 1.00 92.44 178 VAL A N 1
ATOM 1413 C CA . VAL A 1 178 ? -9.195 1.894 -2.350 1.00 92.44 178 VAL A CA 1
ATOM 1414 C C . VAL A 1 178 ? -7.852 2.408 -2.861 1.00 92.44 178 VAL A C 1
ATOM 1416 O O . VAL A 1 178 ? -6.933 2.670 -2.082 1.00 92.44 178 VAL A O 1
ATOM 1419 N N . GLY A 1 179 ? -7.715 2.528 -4.177 1.00 92.38 179 GLY A N 1
ATOM 1420 C CA . GLY A 1 179 ? -6.437 2.834 -4.809 1.00 92.38 179 GLY A CA 1
ATOM 1421 C C . GLY A 1 179 ? -6.482 4.013 -5.771 1.00 92.38 179 GLY A C 1
ATOM 1422 O O . GLY A 1 179 ? -7.537 4.439 -6.242 1.00 92.38 179 GLY A O 1
ATOM 1423 N N . THR A 1 180 ? -5.303 4.532 -6.106 1.00 91.31 180 THR A N 1
ATOM 1424 C CA . THR A 1 180 ? -5.162 5.551 -7.152 1.00 91.31 180 THR A CA 1
ATOM 1425 C C . THR A 1 180 ? -5.105 4.889 -8.530 1.00 91.31 180 THR A C 1
ATOM 1427 O O . THR A 1 180 ? -4.265 4.012 -8.759 1.00 91.31 180 THR A O 1
ATOM 1430 N N . ARG A 1 181 ? -5.990 5.316 -9.441 1.00 88.00 181 ARG A N 1
ATOM 1431 C CA . ARG A 1 181 ? -6.133 4.783 -10.806 1.00 88.00 181 ARG A CA 1
ATOM 1432 C C . ARG A 1 181 ? -4.858 4.988 -11.624 1.00 88.00 181 ARG A C 1
ATOM 1434 O O . ARG A 1 181 ? -4.329 6.092 -11.660 1.00 88.00 181 ARG A O 1
ATOM 1441 N N . GLY A 1 182 ? -4.390 3.940 -12.302 1.00 85.81 182 GLY A N 1
ATOM 1442 C CA . GLY A 1 182 ? -3.202 3.980 -13.167 1.00 85.81 182 GLY A CA 1
ATOM 1443 C C . GLY A 1 182 ? -1.862 3.929 -12.427 1.00 85.81 182 GLY A C 1
ATOM 1444 O O . GLY A 1 182 ? -0.813 4.037 -13.056 1.00 85.81 182 GLY A O 1
ATOM 1445 N N . SER A 1 183 ? -1.864 3.788 -11.098 1.00 90.38 183 SER A N 1
ATOM 1446 C CA . SER A 1 183 ? -0.629 3.580 -10.348 1.00 90.38 183 SER A CA 1
ATOM 1447 C C . SER A 1 183 ? -0.253 2.101 -10.353 1.00 90.38 183 SER A C 1
ATOM 1449 O O . SER A 1 183 ? -0.971 1.281 -9.785 1.00 90.38 183 SER A O 1
ATOM 1451 N N . MET A 1 184 ? 0.929 1.770 -10.883 1.00 89.25 184 MET A N 1
ATOM 1452 C CA . MET A 1 184 ? 1.447 0.394 -10.831 1.00 89.25 184 MET A CA 1
ATOM 1453 C C . MET A 1 184 ? 1.508 -0.156 -9.399 1.00 89.25 184 MET A C 1
ATOM 1455 O O . MET A 1 184 ? 1.324 -1.350 -9.182 1.00 89.25 184 MET A O 1
ATOM 1459 N N . TYR A 1 185 ? 1.752 0.705 -8.409 1.00 92.69 185 TYR A N 1
ATOM 1460 C CA . TYR A 1 185 ? 1.778 0.307 -7.005 1.00 92.69 185 TYR A CA 1
ATOM 1461 C C . TYR A 1 185 ? 0.390 -0.147 -6.516 1.00 92.69 185 TYR A C 1
ATOM 1463 O O . TYR A 1 185 ? 0.285 -1.191 -5.873 1.00 92.69 185 TYR A O 1
ATOM 1471 N N . THR A 1 186 ? -0.676 0.575 -6.895 1.00 93.44 186 THR A N 1
ATOM 1472 C CA . THR A 1 186 ? -2.070 0.140 -6.685 1.00 93.44 186 THR A CA 1
ATOM 1473 C C . THR A 1 186 ? -2.328 -1.204 -7.363 1.00 93.44 186 THR A C 1
ATOM 1475 O O . THR A 1 186 ? -2.840 -2.118 -6.720 1.00 93.44 186 THR A O 1
ATOM 1478 N N . ASP A 1 187 ? -1.932 -1.346 -8.632 1.00 89.81 187 ASP A N 1
ATOM 1479 C CA . ASP A 1 187 ? -2.184 -2.563 -9.410 1.00 89.81 187 ASP A CA 1
ATOM 1480 C C . ASP A 1 187 ? -1.543 -3.795 -8.755 1.00 89.81 187 ASP A C 1
ATOM 1482 O O . ASP A 1 187 ? -2.143 -4.870 -8.710 1.00 89.81 187 ASP A O 1
ATOM 1486 N N . TYR A 1 188 ? -0.329 -3.659 -8.207 1.00 90.94 188 TYR A N 1
ATOM 1487 C CA . TYR A 1 188 ? 0.311 -4.743 -7.461 1.00 90.94 188 TYR A CA 1
ATOM 1488 C C . TYR A 1 188 ? -0.441 -5.082 -6.173 1.00 90.94 188 TYR A C 1
ATOM 1490 O O . TYR A 1 188 ? -0.642 -6.267 -5.908 1.00 90.94 188 TYR A O 1
ATOM 1498 N N . ILE A 1 189 ? -0.900 -4.088 -5.402 1.00 93.25 189 ILE A N 1
ATOM 1499 C CA . ILE A 1 189 ? -1.723 -4.338 -4.206 1.00 93.25 189 ILE A CA 1
ATOM 1500 C C . ILE A 1 189 ? -2.961 -5.159 -4.577 1.00 93.25 189 ILE A C 1
ATOM 1502 O O . ILE A 1 189 ? -3.228 -6.176 -3.936 1.00 93.25 189 ILE A O 1
ATOM 1506 N N . GLU A 1 190 ? -3.695 -4.765 -5.620 1.00 90.50 190 GLU A N 1
ATOM 1507 C CA . GLU A 1 190 ? -4.883 -5.497 -6.068 1.00 90.50 190 GLU A CA 1
ATOM 1508 C C . GLU A 1 190 ? -4.543 -6.932 -6.478 1.00 90.50 190 GLU A C 1
ATOM 1510 O O . GLU A 1 190 ? -5.187 -7.873 -6.014 1.00 90.50 190 GLU A O 1
ATOM 1515 N N . ARG A 1 191 ? -3.486 -7.128 -7.275 1.00 87.69 191 ARG A N 1
ATOM 1516 C CA . ARG A 1 191 ? -3.038 -8.466 -7.693 1.00 87.69 191 ARG A CA 1
ATOM 1517 C C . ARG A 1 191 ? -2.686 -9.357 -6.502 1.00 87.69 191 ARG A C 1
ATOM 1519 O O . ARG A 1 191 ? -3.085 -10.520 -6.475 1.00 87.69 191 ARG A O 1
ATOM 1526 N N . PHE A 1 192 ? -1.983 -8.825 -5.502 1.00 90.94 192 PHE A N 1
ATOM 1527 C CA . PHE A 1 192 ? -1.671 -9.566 -4.279 1.00 90.94 192 PHE A CA 1
ATOM 1528 C C . PHE A 1 192 ? -2.920 -9.878 -3.450 1.00 90.94 192 PHE A C 1
ATOM 1530 O O . PHE A 1 192 ? -3.023 -10.974 -2.899 1.00 90.94 192 PHE A O 1
ATOM 1537 N N . ARG A 1 193 ? -3.889 -8.958 -3.379 1.00 90.38 193 ARG A N 1
ATOM 1538 C CA . ARG A 1 193 ? -5.176 -9.198 -2.708 1.00 90.38 193 ARG A CA 1
ATOM 1539 C C . ARG A 1 193 ? -5.958 -10.322 -3.389 1.00 90.38 193 ARG A C 1
ATOM 1541 O O . ARG A 1 193 ? -6.390 -11.243 -2.697 1.00 90.38 193 ARG A O 1
ATOM 1548 N N . VAL A 1 194 ? -6.065 -10.300 -4.721 1.00 86.75 194 VAL A N 1
ATOM 1549 C CA . VAL A 1 194 ? -6.701 -11.377 -5.504 1.00 86.75 194 VAL A CA 1
ATOM 1550 C C . VAL A 1 194 ? -5.996 -12.711 -5.267 1.00 86.75 194 VAL A C 1
ATOM 1552 O O . VAL A 1 194 ? -6.657 -13.711 -4.998 1.00 86.75 194 VAL A O 1
ATOM 1555 N N . ALA A 1 195 ? -4.660 -12.734 -5.287 1.00 83.94 195 ALA A N 1
ATOM 1556 C CA . ALA A 1 195 ? -3.881 -13.948 -5.035 1.00 83.94 195 ALA A CA 1
ATOM 1557 C C . ALA A 1 195 ? -4.089 -14.526 -3.618 1.00 83.94 195 ALA A C 1
ATOM 1559 O O . ALA A 1 195 ? -3.885 -15.718 -3.406 1.00 83.94 195 ALA A O 1
ATOM 1560 N N . GLN A 1 196 ? -4.519 -13.707 -2.652 1.00 84.00 196 GLN A N 1
ATOM 1561 C CA . GLN A 1 196 ? -4.894 -14.134 -1.298 1.00 84.00 196 GLN A CA 1
ATOM 1562 C C . GLN A 1 196 ? -6.390 -14.463 -1.149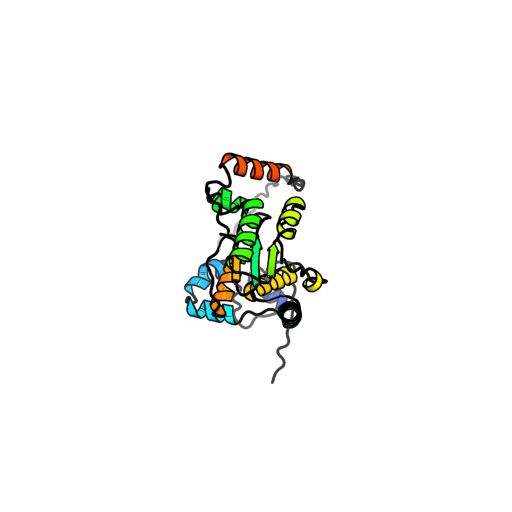 1.00 84.00 196 GLN A C 1
ATOM 1564 O O . GLN A 1 196 ? -6.861 -14.670 -0.031 1.00 84.00 196 GLN A O 1
ATOM 1569 N N . GLY A 1 197 ? -7.151 -14.487 -2.247 1.00 81.56 197 GLY A N 1
ATOM 1570 C CA . GLY A 1 197 ? -8.592 -14.742 -2.231 1.00 81.56 197 GLY A CA 1
ATOM 1571 C C . GLY A 1 197 ? -9.415 -13.605 -1.621 1.00 81.56 197 GLY A C 1
ATOM 1572 O O . GLY A 1 197 ? -10.562 -13.821 -1.233 1.00 81.56 197 GLY A O 1
ATOM 1573 N N . LYS A 1 198 ? -8.848 -12.398 -1.502 1.00 81.75 198 LYS A N 1
ATOM 1574 C CA . LYS A 1 198 ? -9.581 -11.233 -1.003 1.00 81.75 198 LYS A CA 1
ATOM 1575 C C . LYS A 1 198 ? -10.425 -10.620 -2.108 1.00 81.75 198 LYS A C 1
ATOM 1577 O O . LYS A 1 198 ? -9.988 -10.515 -3.253 1.00 81.75 198 LYS A O 1
ATOM 1582 N N . VAL A 1 199 ? -11.602 -10.131 -1.727 1.00 73.38 199 VAL A N 1
ATOM 1583 C CA . VAL A 1 199 ? -12.417 -9.298 -2.610 1.00 73.38 199 VAL A CA 1
ATOM 1584 C C . VAL A 1 199 ? -11.673 -7.984 -2.861 1.00 73.38 199 VAL A C 1
ATOM 1586 O O . VAL A 1 199 ? -11.149 -7.340 -1.939 1.00 73.38 199 VAL A O 1
ATOM 1589 N N . VAL A 1 200 ? -11.592 -7.620 -4.135 1.00 67.12 200 VAL A N 1
ATOM 1590 C CA . VAL A 1 200 ? -11.126 -6.314 -4.585 1.00 67.12 200 VAL A CA 1
ATOM 1591 C C . VAL A 1 200 ? -12.367 -5.572 -5.038 1.00 67.12 200 VAL A C 1
ATOM 1593 O O . VAL A 1 200 ? -12.994 -5.957 -6.016 1.00 67.12 200 VAL A O 1
ATOM 1596 N N . ASP A 1 201 ? -12.745 -4.527 -4.304 1.00 59.56 201 ASP A N 1
ATOM 1597 C CA . ASP A 1 201 ? -13.971 -3.777 -4.594 1.00 59.56 201 ASP A CA 1
ATOM 1598 C C . ASP A 1 201 ? -13.843 -2.905 -5.865 1.00 59.56 201 ASP A C 1
ATOM 1600 O O . ASP A 1 201 ? -14.765 -2.163 -6.187 1.00 59.56 201 ASP A O 1
ATOM 1604 N N . HIS A 1 202 ? -12.706 -2.973 -6.579 1.00 61.75 202 HIS A N 1
ATOM 1605 C CA . HIS A 1 202 ? -12.324 -2.103 -7.703 1.00 61.75 202 HIS A CA 1
ATOM 1606 C C . HIS A 1 202 ? -12.660 -0.627 -7.448 1.00 61.75 202 HIS A C 1
ATOM 1608 O O . HIS A 1 202 ? -13.0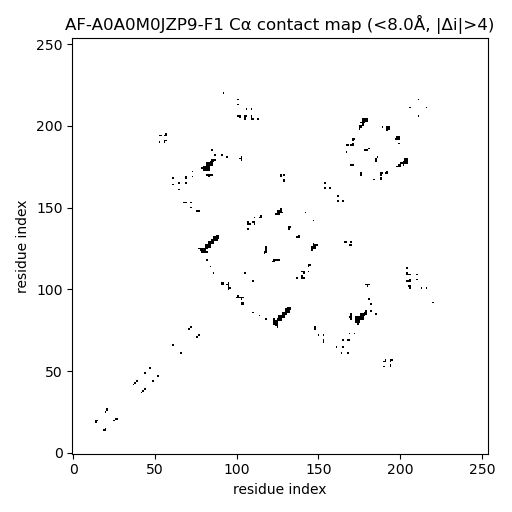73 0.111 -8.343 1.00 61.75 202 HIS A O 1
ATOM 1614 N N . LEU A 1 203 ? -12.498 -0.200 -6.193 1.00 58.44 203 LEU A N 1
ATOM 1615 C CA . LEU A 1 203 ? -12.712 1.176 -5.788 1.00 58.44 203 LEU A CA 1
ATOM 1616 C C . LEU A 1 203 ? -11.453 1.946 -6.143 1.00 58.44 203 LEU A C 1
ATOM 1618 O O . LEU A 1 203 ? -10.429 1.866 -5.460 1.00 58.44 203 LEU A O 1
ATOM 1622 N N . PHE A 1 204 ? -11.548 2.698 -7.225 1.00 74.31 204 PHE A N 1
ATOM 1623 C CA . PHE A 1 204 ? -10.612 3.769 -7.496 1.00 74.31 204 PHE A CA 1
ATOM 1624 C C . PHE A 1 204 ? -11.203 5.071 -6.995 1.00 74.31 204 PHE A C 1
ATOM 1626 O O . PHE A 1 204 ? -12.420 5.234 -6.956 1.00 74.31 204 PHE A O 1
ATOM 1633 N N . PHE A 1 205 ? -10.334 6.004 -6.632 1.00 68.94 205 PHE A N 1
ATOM 1634 C CA . PHE A 1 205 ? -10.772 7.369 -6.405 1.00 68.94 205 PHE A CA 1
ATOM 1635 C C . PHE A 1 205 ? -11.337 7.943 -7.702 1.00 68.94 205 PHE A C 1
ATOM 1637 O O . PHE A 1 205 ? -10.616 8.081 -8.693 1.00 68.94 205 PHE A O 1
ATOM 1644 N N . GLU A 1 206 ? -12.633 8.229 -7.704 1.00 66.00 206 GLU A N 1
ATOM 1645 C CA . GLU A 1 206 ? -13.333 8.780 -8.857 1.00 66.00 206 GLU A CA 1
ATOM 1646 C C . GLU A 1 206 ? -13.498 10.283 -8.673 1.00 66.00 206 GLU A C 1
ATOM 1648 O O . GLU A 1 206 ? -13.853 10.753 -7.596 1.00 66.00 206 GLU A O 1
ATOM 1653 N N . LEU A 1 207 ? -13.199 11.051 -9.714 1.00 56.03 207 LEU A N 1
ATOM 1654 C CA . LEU A 1 207 ? -13.620 12.443 -9.765 1.00 56.03 207 LEU A CA 1
ATOM 1655 C C . LEU A 1 207 ? -15.057 12.472 -10.263 1.00 56.03 207 LEU A C 1
ATOM 1657 O O . LEU A 1 207 ? -15.319 11.994 -11.370 1.00 56.03 207 LEU A O 1
ATOM 1661 N N . GLU A 1 208 ? -15.961 13.033 -9.462 1.00 55.78 208 GLU A N 1
ATOM 1662 C CA . GLU A 1 208 ? -17.280 13.387 -9.971 1.00 55.78 208 GLU A CA 1
ATOM 1663 C C . GLU A 1 208 ? -17.129 14.613 -10.888 1.00 55.78 208 GLU A C 1
ATOM 1665 O O . GLU A 1 208 ? -16.290 15.478 -10.618 1.00 55.78 208 GLU A O 1
ATOM 1670 N N . PRO A 1 209 ? -17.917 14.738 -11.971 1.00 46.69 209 PRO A N 1
ATOM 1671 C CA . PRO A 1 209 ? -17.868 15.896 -12.874 1.00 46.69 209 PRO A CA 1
ATOM 1672 C C . PRO A 1 209 ? -18.055 17.249 -12.169 1.00 46.69 209 PRO A C 1
ATOM 1674 O O . PRO A 1 209 ? -17.688 18.289 -12.707 1.00 46.69 209 PRO A O 1
ATOM 1677 N N . GLU A 1 210 ? -18.644 17.220 -10.975 1.00 52.94 210 GLU A N 1
ATOM 1678 C CA . GLU A 1 210 ? -18.930 18.365 -10.114 1.00 52.94 210 GLU A CA 1
ATOM 1679 C C . GLU A 1 210 ? -17.697 18.842 -9.321 1.00 52.94 210 GLU A C 1
ATOM 1681 O O . GLU A 1 210 ? -17.696 19.966 -8.827 1.00 52.94 210 GLU A O 1
ATOM 1686 N N . ASP A 1 211 ? -16.648 18.015 -9.209 1.00 51.84 211 ASP A N 1
ATOM 1687 C CA . ASP A 1 211 ? -15.529 18.245 -8.288 1.00 51.84 211 ASP A CA 1
ATOM 1688 C C . ASP A 1 211 ? -14.407 19.134 -8.871 1.00 51.84 211 ASP A C 1
ATOM 1690 O O . ASP A 1 211 ? -13.611 19.656 -8.092 1.00 51.84 211 ASP A O 1
ATOM 1694 N N . VAL A 1 212 ? -14.303 19.327 -10.200 1.00 52.34 212 VAL A N 1
ATOM 1695 C CA . VAL A 1 212 ? -13.301 20.232 -10.819 1.00 52.34 212 VAL A CA 1
ATOM 1696 C C . VAL A 1 212 ? -13.701 20.629 -12.243 1.00 52.34 212 VAL A C 1
ATOM 1698 O O . VAL A 1 212 ? -13.938 19.766 -13.093 1.00 52.34 212 VAL A O 1
ATOM 1701 N N . THR A 1 213 ? -13.663 21.920 -12.578 1.00 53.47 213 THR A N 1
ATOM 1702 C CA . THR A 1 213 ? -13.634 22.321 -13.992 1.00 53.47 213 THR A CA 1
ATOM 1703 C C . THR A 1 213 ? -12.241 22.042 -14.570 1.00 53.47 213 THR A C 1
ATOM 1705 O O . THR A 1 213 ? -11.223 22.254 -13.915 1.00 53.47 213 THR A O 1
ATOM 1708 N N . ALA A 1 214 ? -12.139 21.596 -15.826 1.00 51.00 214 ALA A N 1
ATOM 1709 C CA . ALA A 1 214 ? -10.846 21.284 -16.462 1.00 51.00 214 ALA A CA 1
ATOM 1710 C C . ALA A 1 214 ? -9.817 22.446 -16.425 1.00 51.00 214 ALA A C 1
ATOM 1712 O O . ALA A 1 214 ? -8.618 22.224 -16.597 1.00 51.00 214 ALA A O 1
ATOM 1713 N N . ALA A 1 215 ? -10.275 23.680 -16.191 1.00 47.78 215 ALA A N 1
ATOM 1714 C CA . ALA A 1 215 ? -9.439 24.858 -15.993 1.00 47.78 215 ALA A CA 1
ATOM 1715 C C . ALA A 1 215 ? -8.720 24.865 -14.629 1.00 47.78 215 ALA A C 1
ATOM 1717 O O . ALA A 1 215 ? -7.519 25.124 -14.592 1.00 47.78 215 ALA A O 1
ATOM 1718 N N . GLU A 1 216 ? -9.406 24.516 -13.538 1.00 56.50 216 GLU A N 1
ATOM 1719 C CA . GLU A 1 216 ? -8.856 24.522 -12.170 1.00 56.50 216 GLU A CA 1
ATOM 1720 C C . GLU A 1 216 ? -7.805 23.421 -11.980 1.00 56.50 216 GLU A C 1
ATOM 1722 O O . GLU A 1 216 ? -6.751 23.643 -11.386 1.00 56.50 216 GLU A O 1
ATOM 1727 N N . ALA A 1 217 ? -8.027 22.252 -12.585 1.00 55.50 217 ALA A N 1
ATOM 1728 C CA . ALA A 1 217 ? -7.038 21.178 -12.625 1.00 55.50 217 ALA A CA 1
ATOM 1729 C C . ALA A 1 217 ? -5.744 21.588 -13.350 1.00 55.50 217 ALA A C 1
ATOM 1731 O O . ALA A 1 217 ? -4.636 21.294 -12.895 1.00 55.50 217 ALA A O 1
ATOM 1732 N N . LYS A 1 218 ? -5.883 22.292 -14.480 1.00 54.22 218 LYS A N 1
ATOM 1733 C CA . LYS A 1 218 ? -4.759 22.771 -15.292 1.00 54.22 218 LYS A CA 1
ATOM 1734 C C . LYS A 1 218 ? -3.982 23.887 -14.593 1.00 54.22 218 LYS A C 1
ATOM 1736 O O . LYS A 1 218 ? -2.767 23.989 -14.752 1.00 54.22 218 LYS A O 1
ATOM 1741 N N . GLU A 1 219 ? -4.670 24.717 -13.818 1.00 56.78 219 GLU A N 1
ATOM 1742 C CA . GLU A 1 219 ? -4.049 25.772 -13.022 1.00 56.78 219 GLU A CA 1
ATOM 1743 C C . GLU A 1 219 ? -3.298 25.201 -11.808 1.00 56.78 219 GLU A C 1
ATOM 1745 O O . GLU A 1 219 ? -2.156 25.591 -11.560 1.00 56.78 219 GLU A O 1
ATOM 1750 N N . ALA A 1 220 ? -3.866 24.200 -11.126 1.00 57.44 220 ALA A N 1
ATOM 1751 C CA . ALA A 1 220 ? -3.202 23.487 -10.033 1.00 57.44 220 ALA A CA 1
ATOM 1752 C C . ALA A 1 220 ? -1.933 22.746 -10.497 1.00 57.44 220 ALA A C 1
ATOM 1754 O O . ALA A 1 220 ? -0.902 22.809 -9.824 1.00 57.44 220 ALA A O 1
ATOM 1755 N N . ALA A 1 221 ? -1.974 22.101 -11.669 1.00 55.66 221 ALA A N 1
ATOM 1756 C CA . ALA A 1 221 ? -0.802 21.463 -12.274 1.00 55.66 221 ALA A CA 1
ATOM 1757 C C . ALA A 1 221 ? 0.303 22.487 -12.600 1.00 55.66 221 ALA A C 1
ATOM 1759 O O . ALA A 1 221 ? 1.457 22.310 -12.203 1.00 55.66 221 ALA A O 1
ATOM 1760 N N . LYS A 1 222 ? -0.057 23.622 -13.217 1.00 57.16 222 LYS A N 1
ATOM 1761 C CA . LYS A 1 222 ? 0.886 24.720 -13.502 1.00 57.16 222 LYS A CA 1
ATOM 1762 C C . LYS A 1 222 ? 1.502 25.336 -12.245 1.00 57.16 222 LYS A C 1
ATOM 1764 O O . LYS A 1 222 ? 2.682 25.686 -12.244 1.00 57.16 222 LYS A O 1
ATOM 1769 N N . ALA A 1 223 ? 0.727 25.484 -11.172 1.00 56.28 223 ALA A N 1
ATOM 1770 C CA . ALA A 1 223 ? 1.219 26.035 -9.911 1.00 56.28 223 ALA A CA 1
ATOM 1771 C C . ALA A 1 223 ? 2.250 25.116 -9.226 1.00 56.28 223 ALA A C 1
ATOM 1773 O O . ALA A 1 223 ? 3.123 25.604 -8.503 1.00 56.28 223 ALA A O 1
ATOM 1774 N N . LEU A 1 224 ? 2.175 23.802 -9.462 1.00 52.56 224 LEU A N 1
ATOM 1775 C CA . LEU A 1 224 ? 3.138 22.821 -8.958 1.00 52.56 224 LEU A CA 1
ATOM 1776 C C . LEU A 1 224 ? 4.411 22.762 -9.816 1.00 52.56 224 LEU A C 1
ATOM 1778 O O . LEU A 1 224 ? 5.499 22.663 -9.247 1.00 52.56 224 LEU A O 1
ATOM 1782 N N . GLU A 1 225 ? 4.313 22.927 -11.142 1.00 53.16 225 GLU A N 1
ATOM 1783 C CA . GLU A 1 225 ? 5.492 23.125 -12.006 1.00 53.16 225 GLU A CA 1
ATOM 1784 C C . GLU A 1 225 ? 6.296 24.366 -11.598 1.00 53.16 225 GLU A C 1
ATOM 1786 O O . GLU A 1 225 ? 7.515 24.298 -11.476 1.00 53.16 225 GLU A O 1
ATOM 1791 N N . ALA A 1 226 ? 5.626 25.480 -11.287 1.00 53.16 226 ALA A N 1
ATOM 1792 C CA . ALA A 1 226 ? 6.296 26.714 -10.865 1.00 53.16 226 ALA A CA 1
ATOM 1793 C C . ALA A 1 226 ? 7.041 26.593 -9.517 1.00 53.16 226 ALA A C 1
ATOM 1795 O O . ALA A 1 226 ? 7.932 27.394 -9.229 1.00 53.16 226 ALA A O 1
ATOM 1796 N N . LYS A 1 227 ? 6.687 25.607 -8.679 1.00 45.00 227 LYS A N 1
ATOM 1797 C CA . LYS A 1 227 ? 7.351 25.326 -7.392 1.00 45.00 227 LYS A CA 1
ATOM 1798 C C . LYS A 1 227 ? 8.471 24.287 -7.500 1.00 45.00 227 LYS A C 1
ATOM 1800 O O . LYS A 1 227 ? 9.284 24.182 -6.580 1.00 45.00 227 LYS A O 1
ATOM 1805 N N . ALA A 1 228 ? 8.546 23.538 -8.599 1.00 41.44 228 ALA A N 1
ATOM 1806 C CA . ALA A 1 228 ? 9.642 22.621 -8.875 1.00 41.44 228 ALA A CA 1
ATOM 1807 C C . ALA A 1 228 ? 10.840 23.404 -9.438 1.00 41.44 228 ALA A C 1
ATOM 1809 O O . ALA A 1 228 ? 11.045 23.484 -10.644 1.00 41.44 228 ALA A O 1
ATOM 1810 N N . VAL A 1 229 ? 11.636 24.007 -8.550 1.00 38.59 229 VAL A N 1
ATOM 1811 C CA . VAL A 1 229 ? 12.923 24.613 -8.921 1.00 38.59 229 VAL A CA 1
ATOM 1812 C C . VAL A 1 229 ? 13.820 23.540 -9.543 1.00 38.59 229 VAL A C 1
ATOM 1814 O O . VAL A 1 229 ? 14.121 22.517 -8.926 1.00 38.59 229 VAL A O 1
ATOM 1817 N N . GLU A 1 230 ? 14.221 23.809 -10.782 1.00 36.00 230 GLU A N 1
ATOM 1818 C CA . GLU A 1 230 ? 15.101 23.011 -11.630 1.00 36.00 230 GLU A CA 1
ATOM 1819 C C . GLU A 1 230 ? 16.389 22.586 -10.895 1.00 36.00 230 GLU A C 1
ATOM 1821 O O . GLU A 1 230 ? 17.039 23.421 -10.251 1.00 36.00 230 GLU A O 1
ATOM 1826 N N . PRO A 1 231 ? 16.860 21.329 -11.019 1.00 32.28 231 PRO A N 1
ATOM 1827 C CA . PRO A 1 231 ? 18.267 21.065 -10.774 1.00 32.28 231 PRO A CA 1
ATOM 1828 C C . PRO A 1 231 ? 19.064 21.836 -11.832 1.00 32.28 231 PRO A C 1
ATOM 1830 O O . PRO A 1 231 ? 18.924 21.579 -13.026 1.00 32.28 231 PRO A O 1
ATOM 1833 N N . LYS A 1 232 ? 19.885 22.797 -11.385 1.00 32.03 232 LYS A N 1
ATOM 1834 C CA . LYS A 1 232 ? 20.820 23.549 -12.233 1.00 32.03 232 LYS A CA 1
ATOM 1835 C C . LYS A 1 232 ? 21.526 22.597 -13.198 1.00 32.03 232 LYS A C 1
ATOM 1837 O O . LYS A 1 232 ? 22.322 21.760 -12.772 1.00 32.03 232 LYS A O 1
ATOM 1842 N N . ALA A 1 233 ? 21.244 22.759 -14.487 1.00 30.05 233 ALA A N 1
ATOM 1843 C CA . ALA A 1 233 ? 21.995 22.125 -15.552 1.00 30.05 233 ALA A CA 1
ATOM 1844 C C . ALA A 1 233 ? 23.469 22.535 -15.416 1.00 30.05 233 ALA A C 1
ATOM 1846 O O . ALA A 1 233 ? 23.815 23.713 -15.502 1.00 30.05 233 ALA A O 1
ATOM 1847 N N . VAL A 1 234 ? 24.342 21.562 -15.165 1.00 30.77 234 VAL A N 1
ATOM 1848 C CA . VAL A 1 234 ? 25.776 21.736 -15.384 1.00 30.77 234 VAL A CA 1
ATOM 1849 C C . VAL A 1 234 ? 25.974 21.629 -16.891 1.00 30.77 234 VAL A C 1
ATOM 1851 O O . VAL A 1 234 ? 25.779 20.559 -17.465 1.00 30.77 234 VAL A O 1
ATOM 1854 N N . GLU A 1 235 ? 26.297 22.750 -17.533 1.00 29.77 235 GLU A N 1
ATOM 1855 C CA . GLU A 1 235 ? 26.612 22.804 -18.960 1.00 29.77 235 GLU A CA 1
ATOM 1856 C C . GLU A 1 235 ? 27.741 21.811 -19.295 1.00 29.77 235 GLU A C 1
ATOM 1858 O O . GLU A 1 235 ? 28.830 21.894 -18.711 1.00 29.77 235 GLU A O 1
ATOM 1863 N N . PRO A 1 236 ? 27.547 20.877 -20.242 1.00 29.64 236 PRO A N 1
ATOM 1864 C CA . PRO A 1 236 ? 28.662 20.122 -20.778 1.00 29.64 236 PRO A CA 1
ATOM 1865 C C . PRO A 1 236 ? 29.485 21.059 -21.668 1.00 29.64 236 PRO A C 1
ATOM 1867 O O . PRO A 1 236 ? 29.028 21.508 -22.719 1.00 29.64 236 PRO A O 1
ATOM 1870 N N . LYS A 1 237 ? 30.724 21.352 -21.251 1.00 31.27 237 LYS A N 1
ATOM 1871 C CA . LYS A 1 237 ? 31.721 21.986 -22.121 1.00 31.27 237 LYS A CA 1
ATOM 1872 C C . LYS A 1 237 ? 31.870 21.151 -23.393 1.00 31.27 237 LYS A C 1
ATOM 1874 O O . LYS A 1 237 ? 32.287 19.995 -23.331 1.00 31.27 237 LYS A O 1
ATOM 1879 N N . ALA A 1 238 ? 31.552 21.758 -24.533 1.00 30.19 238 ALA A N 1
ATOM 1880 C CA . ALA A 1 238 ? 31.847 21.216 -25.847 1.00 30.19 238 ALA A CA 1
ATOM 1881 C C . ALA A 1 238 ? 33.363 20.998 -25.979 1.00 30.19 238 ALA A C 1
ATOM 1883 O O . ALA A 1 238 ? 34.150 21.937 -25.864 1.00 30.19 238 ALA A O 1
ATOM 1884 N N . VAL A 1 239 ? 33.770 19.749 -26.195 1.00 32.50 239 VAL A N 1
ATOM 1885 C CA . VAL A 1 239 ? 35.114 19.409 -26.660 1.00 32.50 239 VAL A CA 1
ATOM 1886 C C . VAL A 1 239 ? 34.990 19.177 -28.160 1.00 32.50 239 VAL A C 1
ATOM 1888 O O . VAL A 1 239 ? 34.297 18.256 -28.590 1.00 32.50 239 VAL A O 1
ATOM 1891 N N . GLU A 1 240 ? 35.610 20.048 -28.951 1.00 30.33 240 GLU A N 1
ATOM 1892 C CA . GLU A 1 240 ? 35.677 19.919 -30.407 1.00 30.33 240 GLU A CA 1
ATOM 1893 C C . GLU A 1 240 ? 36.361 18.595 -30.798 1.00 30.33 240 GLU A C 1
ATOM 1895 O O . GLU A 1 240 ? 37.433 18.276 -30.268 1.00 30.33 240 GLU A O 1
ATOM 1900 N N . PRO A 1 241 ? 35.801 17.809 -31.734 1.00 31.02 241 PRO A N 1
ATOM 1901 C CA . PRO A 1 241 ? 36.488 16.638 -32.251 1.00 31.02 241 PRO A CA 1
ATOM 1902 C C . PRO A 1 241 ? 37.625 17.079 -33.182 1.00 31.02 241 PRO A C 1
ATOM 1904 O O . PRO A 1 241 ? 37.397 17.565 -34.289 1.00 31.02 241 PRO A O 1
ATOM 1907 N N . LYS A 1 242 ? 38.874 16.871 -32.748 1.00 33.06 242 LYS A N 1
ATOM 1908 C CA . LYS A 1 242 ? 40.031 16.870 -33.652 1.00 33.06 242 LYS A CA 1
ATOM 1909 C C . LYS A 1 242 ? 39.886 15.713 -34.640 1.00 33.06 242 LYS A C 1
ATOM 1911 O O . LYS A 1 242 ? 39.794 14.556 -34.232 1.00 33.06 242 LYS A O 1
ATOM 1916 N N . ALA A 1 243 ? 39.895 16.046 -35.927 1.00 31.36 243 ALA A N 1
ATOM 1917 C CA . ALA A 1 243 ? 40.008 15.100 -37.025 1.00 31.36 243 ALA A CA 1
ATOM 1918 C C . ALA A 1 243 ? 41.251 14.214 -36.833 1.00 31.36 243 ALA A C 1
ATOM 1920 O O . ALA A 1 243 ? 42.370 14.717 -36.731 1.00 31.36 243 ALA A O 1
ATOM 1921 N N . LEU A 1 244 ? 41.044 12.900 -36.767 1.00 34.78 244 LEU A N 1
ATOM 1922 C CA . LEU A 1 244 ? 42.101 11.907 -36.912 1.00 34.78 244 LEU A CA 1
ATOM 1923 C C . LEU A 1 244 ? 42.076 11.435 -38.363 1.00 34.78 244 LEU A C 1
ATOM 1925 O O . LEU A 1 244 ? 41.118 10.803 -38.806 1.00 34.78 244 LEU A O 1
ATOM 1929 N N . GLU A 1 245 ? 43.120 11.813 -39.094 1.00 32.41 245 GLU A N 1
ATOM 1930 C CA . GLU A 1 245 ? 43.389 11.369 -40.455 1.00 32.41 245 GLU A CA 1
ATOM 1931 C C . GLU A 1 245 ? 43.488 9.841 -40.516 1.00 32.41 245 GLU A C 1
ATOM 1933 O O . GLU A 1 245 ? 44.150 9.189 -39.704 1.00 32.41 245 GLU A O 1
ATOM 1938 N N . ALA A 1 246 ? 42.809 9.278 -41.511 1.00 32.31 246 ALA A N 1
ATOM 1939 C CA . ALA A 1 246 ? 42.900 7.882 -41.877 1.00 32.31 246 ALA A CA 1
ATOM 1940 C C . ALA A 1 246 ? 44.299 7.584 -42.433 1.00 32.31 246 ALA A C 1
ATOM 1942 O O . ALA A 1 246 ? 44.627 8.001 -43.538 1.00 32.31 246 ALA A O 1
ATOM 1943 N N . ASN A 1 247 ? 45.095 6.808 -41.698 1.00 34.66 247 ASN A N 1
ATOM 1944 C CA . ASN A 1 247 ? 46.231 6.089 -42.266 1.00 34.66 247 ASN A CA 1
ATOM 1945 C C . ASN A 1 247 ? 45.861 4.611 -42.385 1.00 34.66 247 ASN A C 1
ATOM 1947 O O . ASN A 1 247 ? 45.937 3.846 -41.425 1.00 34.66 247 ASN A O 1
ATOM 1951 N N . ALA A 1 248 ? 45.433 4.231 -43.587 1.00 31.14 248 ALA A N 1
ATOM 1952 C CA . ALA A 1 248 ? 45.368 2.847 -44.025 1.00 31.14 248 ALA A CA 1
ATOM 1953 C C . ALA A 1 248 ? 46.777 2.399 -44.450 1.00 31.14 248 ALA A C 1
ATOM 1955 O O . ALA A 1 248 ? 47.341 3.009 -45.359 1.00 31.14 248 ALA A O 1
ATOM 1956 N N . PRO A 1 249 ? 47.369 1.347 -43.861 1.00 39.25 249 PRO A N 1
ATOM 1957 C CA . PRO A 1 249 ? 48.507 0.693 -44.478 1.00 39.25 249 PRO A CA 1
ATOM 1958 C C . PRO A 1 249 ? 48.015 -0.270 -45.564 1.00 39.25 249 PRO A C 1
ATOM 1960 O O . PRO A 1 249 ? 47.197 -1.160 -45.322 1.00 39.25 249 PRO A O 1
ATOM 1963 N N . ALA A 1 250 ? 48.523 -0.050 -46.774 1.00 34.53 250 ALA A N 1
ATOM 1964 C CA . ALA A 1 250 ? 48.367 -0.915 -47.929 1.00 34.53 250 ALA A CA 1
ATOM 1965 C C . ALA A 1 250 ? 48.888 -2.329 -47.624 1.00 34.53 250 ALA A C 1
ATOM 1967 O O . ALA A 1 250 ? 50.036 -2.496 -47.217 1.00 34.53 250 ALA A O 1
ATOM 1968 N N . MET A 1 251 ? 48.052 -3.343 -47.851 1.00 36.75 251 MET A N 1
ATOM 1969 C CA . MET A 1 251 ? 48.518 -4.718 -48.010 1.00 36.75 251 MET A CA 1
ATOM 1970 C C . MET A 1 251 ? 48.694 -4.959 -49.511 1.00 36.75 251 MET A C 1
ATOM 1972 O O . MET A 1 251 ? 47.717 -5.080 -50.251 1.00 36.75 251 MET A O 1
ATOM 1976 N N . GLU A 1 252 ? 49.947 -4.943 -49.961 1.00 32.84 252 GLU A N 1
ATOM 1977 C CA . GLU A 1 252 ? 50.328 -5.404 -51.291 1.00 32.84 252 GLU A CA 1
ATOM 1978 C C . GLU A 1 252 ? 50.148 -6.920 -51.397 1.00 32.84 252 GLU A C 1
ATOM 1980 O O . GLU A 1 252 ? 50.440 -7.681 -50.476 1.00 32.84 252 GLU A O 1
ATOM 1985 N N . ALA A 1 253 ? 49.665 -7.339 -52.561 1.00 36.22 253 ALA A N 1
ATOM 1986 C CA . ALA A 1 253 ? 49.574 -8.726 -52.962 1.00 36.22 253 ALA A CA 1
ATOM 1987 C C . ALA A 1 253 ? 50.967 -9.306 -53.243 1.00 36.22 253 A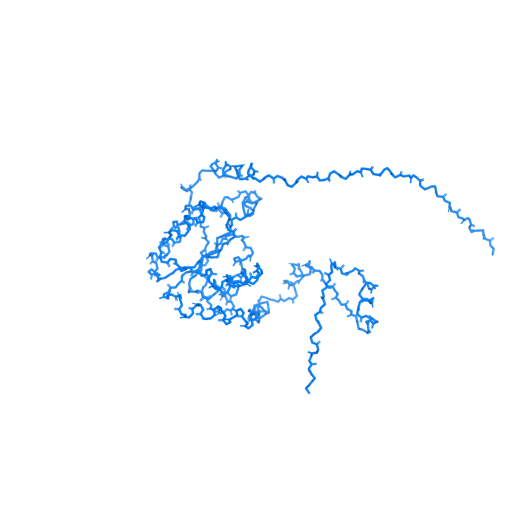LA A C 1
ATOM 1989 O O . ALA A 1 253 ? 51.669 -8.801 -54.124 1.00 36.22 253 ALA A O 1
ATOM 1990 N N . ARG A 1 254 ? 51.306 -10.408 -52.565 1.00 36.59 254 ARG A N 1
ATOM 1991 C CA . ARG A 1 254 ? 51.912 -11.628 -53.128 1.00 36.59 254 ARG A CA 1
ATOM 1992 C C . ARG A 1 254 ? 52.016 -12.725 -52.077 1.00 36.59 254 ARG A C 1
ATOM 1994 O O . ARG A 1 254 ? 52.484 -12.424 -50.961 1.00 36.59 254 ARG A O 1
#

Mean predicted aligned error: 14.45 Å

Foldseek 3Di:
DDDPPDDDDDDPDDQDDPVSVCVVVNDPPDDDDDDDVCCVVPVVPVVDDPVRVLVVLLPDDDPPVLVVLLCCCCVPFQDPQEEEEEDEDDCQVVVCVVVVHCFLPDDLVLVLVVVLCCCVVVVGQAYEYHYPDDPPVSVVSNVPRPRYTDDVVSCPPHDPVSSLNSSLVNNLVHLAYEYRPPDPSRVSSVSSNVSVVHDHPPHYRGDDPVNDDPVVSVVVVVVVVVVPDDDDDPDDPDDDDDDDDDDDDDDDDD

Radius of gyration: 25.26 Å; Cα contacts (8 Å, |Δi|>4): 235; chains: 1; bounding box: 73×58×71 Å

Secondary structure (DSSP, 8-state):
-----------SS---HHHHHHHHH-S-SS------HHIIIIIHHHHS-HHHHHHHHHH----HHHHHHHHHHHHHS-PSSEEEEEE--SSTHHHHHHHT-GGGS--HHHHHHHHHHHHHHTT-SEEEEEE----HHHHHHHHTSTTBPP-TTTTTT--HHHHHHHHHHHHHHSSEEEE-TT-HHHHHHHHHHHHTT-----EE-PPPTTS--HHHHHHHHHHHHTTSPPP----------------PPP----

pLDDT: mean 75.95, std 20.89, range [29.64, 97.75]

Organism: NCBI:txid1460289

Solvent-accessible surface area (backbone atoms only — not comparable to full-atom values): 15740 Å² total; per-residue (Å²): 136,80,80,80,79,82,76,85,83,89,69,99,60,87,74,69,62,70,69,51,46,31,74,72,75,37,86,67,92,57,92,79,86,86,76,61,72,62,46,64,74,64,43,43,72,76,75,38,56,76,66,56,49,40,52,56,54,60,69,63,70,72,58,69,70,60,42,51,49,48,50,52,46,56,71,75,67,52,49,73,54,23,37,17,35,39,51,73,57,77,64,4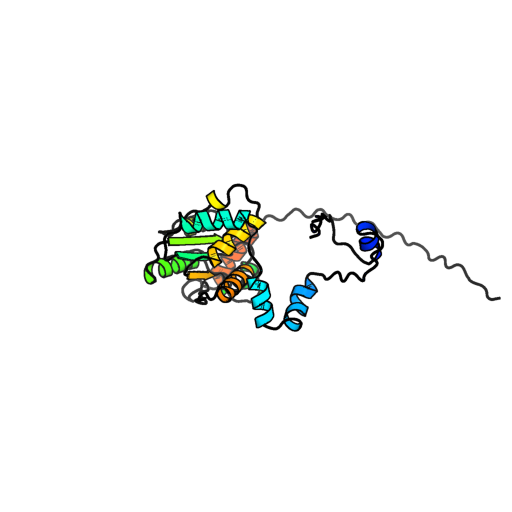3,58,56,55,13,60,76,67,74,38,66,54,44,47,60,51,68,66,49,51,44,51,51,53,53,47,51,39,60,77,69,65,40,55,22,32,38,82,37,66,66,64,79,53,67,70,54,53,52,52,59,67,66,44,79,54,57,54,86,56,68,74,75,44,62,94,53,55,75,66,56,37,53,50,50,42,44,50,49,38,42,69,33,69,36,55,36,27,38,51,92,38,68,68,40,54,49,34,52,52,54,21,49,54,69,74,42,80,73,78,79,40,50,60,69,60,57,85,87,76,56,58,78,64,58,57,53,50,57,52,52,59,52,56,75,68,58,76,73,81,80,80,78,80,80,80,84,75,81,85,78,84,76,81,87,81,79,83,84,83,78,91,130

Sequence (254 aa):
MGAELQRSLTLDRPLRGEREISALFGDVRQPVLALDHTFNTVALPSVFDAGERALLLSALKPNERLRAKLNGFMGERVPRPCLAAHVRRTDHWRLSELMGDIRFWPTIEGFVRQIGEQVRRRRLASWLLATDCREPSELKALHAIEQRVEYSEMLTGEDGVATAVLDMWACIGADFFVGTRGSMYTDYIERFRVAQGKVVDHLFFELEPEDVTAAEAKEAAKALEAKAVEPKAVEPKAVEPKALEANAPAMEAR